Protein AF-A0A101XJD6-F1 (afdb_monomer_lite)

pLDDT: mean 85.32, std 12.68, range [30.41, 96.56]

Radius of gyration: 30.67 Å; chains: 1; bounding box: 64×49×96 Å

Structure (mmCIF, N/CA/C/O backbone):
data_AF-A0A101XJD6-F1
#
_entry.id   AF-A0A101XJD6-F1
#
loop_
_atom_site.group_PDB
_atom_site.id
_atom_site.type_symbol
_atom_site.label_atom_id
_atom_site.label_alt_id
_atom_site.label_comp_id
_atom_site.label_asym_id
_atom_site.label_entity_id
_atom_site.label_seq_id
_atom_site.pdbx_PDB_ins_code
_atom_site.Cartn_x
_atom_site.Cartn_y
_atom_site.Cartn_z
_atom_site.occupancy
_atom_site.B_iso_or_equiv
_atom_site.auth_seq_id
_atom_site.auth_comp_id
_atom_site.auth_asym_id
_atom_site.auth_atom_id
_atom_site.pdbx_PDB_model_num
ATOM 1 N N . MET A 1 1 ? 20.905 -2.707 -36.953 1.00 36.06 1 MET A N 1
ATOM 2 C CA . MET A 1 1 ? 20.211 -1.406 -36.887 1.00 36.06 1 MET A CA 1
ATOM 3 C C . MET A 1 1 ? 18.736 -1.736 -36.875 1.00 36.06 1 MET A C 1
ATOM 5 O O . MET A 1 1 ? 18.273 -2.298 -37.853 1.00 36.06 1 MET A O 1
ATOM 9 N N . THR A 1 2 ? 18.033 -1.554 -35.763 1.00 43.34 2 THR A N 1
ATOM 10 C CA . THR A 1 2 ? 16.577 -1.749 -35.737 1.00 43.34 2 THR A CA 1
ATOM 11 C C . THR A 1 2 ? 15.976 -0.508 -36.386 1.00 43.34 2 THR A C 1
ATOM 13 O O . THR A 1 2 ? 16.029 0.569 -35.799 1.00 43.34 2 THR A O 1
ATOM 16 N N . GLU A 1 3 ? 15.545 -0.619 -37.642 1.00 52.75 3 GLU A N 1
ATOM 17 C CA . GLU A 1 3 ? 14.960 0.502 -38.382 1.00 52.75 3 GLU A CA 1
ATOM 18 C C . GLU A 1 3 ? 13.676 0.958 -37.671 1.00 52.75 3 GLU A C 1
ATOM 20 O O . GLU A 1 3 ? 12.724 0.196 -37.531 1.00 52.75 3 GLU A O 1
ATOM 25 N N . LEU A 1 4 ? 13.700 2.183 -37.137 1.00 56.94 4 LEU A N 1
ATOM 26 C CA . LEU A 1 4 ? 12.679 2.738 -36.236 1.00 56.94 4 LEU A CA 1
ATOM 27 C C . LEU A 1 4 ? 11.412 3.209 -36.946 1.00 56.94 4 LEU A C 1
ATOM 29 O O . LEU A 1 4 ? 10.385 3.401 -36.300 1.00 56.94 4 LEU A O 1
ATOM 33 N N . THR A 1 5 ? 11.483 3.441 -38.252 1.00 58.50 5 THR A N 1
ATOM 34 C CA . THR A 1 5 ? 10.346 3.917 -39.031 1.00 58.50 5 THR A CA 1
ATOM 35 C C . THR A 1 5 ? 9.952 2.848 -40.039 1.00 58.50 5 THR A C 1
ATOM 37 O O . THR A 1 5 ? 10.798 2.426 -40.831 1.00 58.50 5 THR A O 1
ATOM 40 N N . PRO A 1 6 ? 8.686 2.388 -40.037 1.00 63.84 6 PRO A N 1
ATOM 41 C CA . PRO A 1 6 ? 8.188 1.601 -41.153 1.00 63.84 6 PRO A CA 1
ATOM 42 C C . PRO A 1 6 ? 8.432 2.390 -42.445 1.00 63.84 6 PRO A C 1
ATOM 44 O O . PRO A 1 6 ? 8.202 3.598 -42.505 1.00 63.84 6 PRO A O 1
ATOM 47 N N . LYS A 1 7 ? 8.967 1.732 -43.469 1.00 71.94 7 LYS A N 1
ATOM 48 C CA . LYS A 1 7 ? 9.203 2.362 -44.767 1.00 71.94 7 LYS A CA 1
ATOM 49 C C . LYS A 1 7 ? 8.007 2.090 -45.660 1.00 71.94 7 LYS A C 1
ATOM 51 O O . LYS A 1 7 ? 7.564 0.949 -45.779 1.00 71.94 7 LYS A O 1
ATOM 56 N N . ILE A 1 8 ? 7.486 3.133 -46.292 1.00 75.44 8 ILE A N 1
ATOM 57 C CA . ILE A 1 8 ? 6.493 2.977 -47.347 1.00 75.44 8 ILE A CA 1
ATOM 58 C C . ILE A 1 8 ? 7.264 2.809 -48.647 1.00 75.44 8 ILE A C 1
ATOM 60 O O . ILE A 1 8 ? 8.066 3.665 -49.023 1.00 75.44 8 ILE A O 1
ATOM 64 N N . LYS A 1 9 ? 7.015 1.698 -49.336 1.00 77.88 9 LYS A N 1
ATOM 65 C CA . LYS A 1 9 ? 7.527 1.483 -50.684 1.00 77.88 9 LYS A CA 1
ATOM 66 C C . LYS A 1 9 ? 6.556 2.105 -51.678 1.00 77.88 9 LYS A C 1
ATOM 68 O O . LYS A 1 9 ? 5.413 1.663 -51.787 1.00 77.88 9 LYS A O 1
ATOM 73 N N . ILE A 1 10 ? 7.000 3.125 -52.403 1.00 78.88 10 ILE A N 1
ATOM 74 C CA . ILE A 1 10 ? 6.195 3.732 -53.463 1.00 78.88 10 ILE A CA 1
ATOM 75 C C . ILE A 1 10 ? 6.180 2.769 -54.651 1.00 78.88 10 ILE A C 1
ATOM 77 O O . ILE A 1 10 ? 7.219 2.493 -55.248 1.00 78.88 10 ILE A O 1
ATOM 81 N N . SER A 1 11 ? 5.002 2.254 -55.004 1.00 76.12 11 SER A N 1
ATOM 82 C CA . SER A 1 11 ? 4.829 1.254 -56.069 1.00 76.12 11 SER A CA 1
ATOM 83 C C . SER A 1 11 ? 5.293 1.736 -57.449 1.00 76.12 11 SER A C 1
ATOM 85 O O . SER A 1 11 ? 5.782 0.931 -58.233 1.00 76.12 11 SER A O 1
ATOM 87 N N . LEU A 1 12 ? 5.182 3.039 -57.731 1.00 74.50 12 LEU A N 1
ATOM 88 C CA . LEU A 1 12 ? 5.526 3.649 -59.023 1.00 74.50 12 LEU A CA 1
ATOM 89 C C . LEU A 1 12 ? 7.027 3.912 -59.220 1.00 74.50 12 LEU A C 1
ATOM 91 O O . LEU A 1 12 ? 7.509 3.842 -60.344 1.00 74.50 12 LEU A O 1
ATOM 95 N N . THR A 1 13 ? 7.767 4.225 -58.154 1.00 77.88 13 THR A N 1
ATOM 96 C CA . THR A 1 13 ? 9.196 4.595 -58.232 1.00 77.88 13 THR A CA 1
ATOM 97 C C . THR A 1 13 ? 10.120 3.562 -57.591 1.00 77.88 13 THR A C 1
ATOM 99 O O . THR A 1 13 ? 11.336 3.673 -57.703 1.00 77.88 13 THR A O 1
ATOM 102 N N . GLY A 1 14 ? 9.567 2.573 -56.879 1.00 78.38 14 GLY A N 1
ATOM 103 C CA . GLY A 1 14 ? 10.327 1.596 -56.096 1.00 78.38 14 GLY A CA 1
ATOM 104 C C . GLY A 1 14 ? 11.063 2.194 -54.892 1.00 78.38 14 GLY A C 1
ATOM 105 O O . GLY A 1 14 ? 11.727 1.455 -54.168 1.00 78.38 14 GLY A O 1
ATOM 106 N N . GLN A 1 15 ? 10.943 3.506 -54.672 1.00 79.44 15 GLN A N 1
ATOM 107 C CA . GLN A 1 15 ? 11.652 4.238 -53.635 1.00 79.44 15 GLN A CA 1
ATOM 108 C C . GLN A 1 15 ? 11.023 3.968 -52.266 1.00 79.44 15 GLN A C 1
ATOM 110 O O . GLN A 1 15 ? 9.800 4.014 -52.103 1.00 79.44 15 GLN A O 1
ATOM 115 N N . GLU A 1 16 ? 11.870 3.691 -51.278 1.00 76.94 16 GLU A N 1
ATOM 116 C CA . GLU A 1 16 ? 11.464 3.545 -49.884 1.00 76.94 16 GLU A CA 1
ATOM 117 C C . GLU A 1 16 ? 11.581 4.893 -49.175 1.00 76.94 16 GLU A C 1
ATOM 119 O O . GLU A 1 16 ? 12.673 5.453 -49.068 1.00 76.94 16 GLU A O 1
ATOM 124 N N . ILE A 1 17 ? 10.456 5.417 -48.691 1.00 74.44 17 ILE A N 1
ATOM 125 C CA . ILE A 1 17 ? 10.421 6.650 -47.900 1.00 74.44 17 ILE A CA 1
ATOM 126 C C . ILE A 1 17 ? 10.030 6.285 -46.460 1.00 74.44 17 ILE A C 1
ATOM 128 O O . ILE A 1 17 ? 9.055 5.551 -46.266 1.00 74.44 17 ILE A O 1
ATOM 132 N N . PRO A 1 18 ? 10.767 6.752 -45.435 1.00 70.25 18 PRO A N 1
ATOM 133 C CA . PRO A 1 18 ? 10.378 6.535 -44.044 1.00 70.25 18 PRO A CA 1
ATOM 134 C C . PRO A 1 18 ? 9.039 7.224 -43.750 1.00 70.25 18 PRO A C 1
ATOM 136 O O . PRO A 1 18 ? 8.826 8.363 -44.164 1.00 70.25 18 PRO A O 1
ATOM 139 N N . LEU A 1 19 ? 8.147 6.550 -43.011 1.00 68.56 19 LEU A N 1
ATOM 140 C CA . LEU A 1 19 ? 6.796 7.056 -42.704 1.00 68.56 19 LEU A CA 1
ATOM 141 C C . LEU A 1 19 ? 6.807 8.420 -41.995 1.00 68.56 19 LEU A C 1
ATOM 143 O O . LEU A 1 19 ? 5.885 9.214 -42.151 1.00 68.56 19 LEU A O 1
ATOM 147 N N . LEU A 1 20 ? 7.853 8.679 -41.206 1.00 71.44 20 LEU A N 1
ATOM 148 C CA . LEU A 1 20 ? 8.079 9.912 -40.461 1.00 71.44 20 LEU A CA 1
ATOM 149 C C . LEU A 1 20 ? 9.540 10.351 -40.627 1.00 71.44 20 LEU A C 1
ATOM 151 O O . LEU A 1 20 ? 10.433 9.499 -40.591 1.00 71.44 20 LEU A O 1
ATOM 155 N N . PRO A 1 21 ? 9.818 11.664 -40.743 1.00 82.06 21 PRO A N 1
ATOM 156 C CA . PRO A 1 21 ? 11.179 12.172 -40.661 1.00 82.06 21 PRO A CA 1
ATOM 157 C C . PRO A 1 21 ? 11.825 11.734 -39.346 1.00 82.06 21 PRO A C 1
ATOM 159 O O . PRO A 1 21 ? 11.252 11.918 -38.273 1.00 82.06 21 PRO A O 1
ATOM 162 N N . GLU A 1 22 ? 13.044 11.207 -39.412 1.00 79.81 22 GLU A N 1
ATOM 163 C CA . GLU A 1 22 ? 13.723 10.633 -38.245 1.00 79.81 22 GLU A CA 1
ATOM 164 C C . GLU A 1 22 ? 13.885 11.640 -37.090 1.00 79.81 22 GLU A C 1
ATOM 166 O O . GLU A 1 22 ? 13.764 11.300 -35.913 1.00 79.81 22 GLU A O 1
ATOM 171 N N . LYS A 1 23 ? 14.098 12.918 -37.421 1.00 84.25 23 LYS A N 1
ATOM 172 C CA . LYS A 1 23 ? 14.144 14.002 -36.432 1.00 84.25 23 LYS A CA 1
ATOM 173 C C . LYS A 1 23 ? 12.827 14.142 -35.665 1.00 84.25 23 LYS A C 1
ATOM 175 O O . LYS A 1 23 ? 12.856 14.344 -34.456 1.00 84.25 23 LYS A O 1
ATOM 180 N N . LEU A 1 24 ? 11.691 14.004 -36.351 1.00 86.25 24 LEU A N 1
ATOM 181 C CA . LEU A 1 24 ? 10.369 14.110 -35.738 1.00 86.25 24 LEU A CA 1
ATOM 182 C C . LEU A 1 24 ? 10.061 12.887 -34.867 1.00 86.25 24 LEU A C 1
ATOM 184 O O . LEU A 1 24 ? 9.565 13.048 -33.756 1.00 86.25 24 LEU A O 1
ATOM 188 N N . SER A 1 25 ? 10.421 11.676 -35.311 1.00 83.88 25 SER A N 1
ATOM 189 C CA . SER A 1 25 ? 10.253 10.471 -34.488 1.00 83.88 25 SER A CA 1
ATOM 190 C C . SER A 1 25 ? 11.112 10.520 -33.223 1.00 83.88 25 SER A C 1
ATOM 192 O O . SER A 1 25 ? 10.625 10.208 -32.140 1.00 83.88 25 SER A O 1
ATOM 194 N N . ARG A 1 26 ? 12.372 10.967 -33.332 1.00 88.25 26 ARG A N 1
ATOM 195 C CA . ARG A 1 26 ? 13.266 11.146 -32.175 1.00 88.25 26 ARG A CA 1
ATOM 196 C C . ARG A 1 26 ? 12.739 12.203 -31.210 1.00 88.25 26 ARG A C 1
ATOM 198 O O . ARG A 1 26 ? 12.767 11.981 -30.005 1.00 88.25 26 ARG A O 1
ATOM 205 N N . TRP A 1 27 ? 12.238 13.322 -31.733 1.00 89.69 27 TRP A N 1
ATOM 206 C CA . TRP A 1 27 ? 11.608 14.364 -30.923 1.00 89.69 27 TRP A CA 1
ATOM 207 C C . TRP A 1 27 ? 10.394 13.823 -30.158 1.00 89.69 27 TRP A C 1
ATOM 209 O O . TRP A 1 27 ? 10.306 14.037 -28.953 1.00 89.69 27 TRP A O 1
ATOM 219 N N . GLY A 1 28 ? 9.526 13.049 -30.821 1.00 89.69 28 GLY A N 1
ATOM 220 C CA . GLY A 1 28 ? 8.390 12.392 -30.172 1.00 89.69 28 GLY A CA 1
ATOM 221 C C . GLY A 1 28 ? 8.834 11.486 -29.024 1.00 89.69 28 GLY A C 1
ATOM 222 O O . GLY A 1 28 ? 8.425 11.700 -27.891 1.00 89.69 28 GLY A O 1
ATOM 223 N N . ILE A 1 29 ? 9.759 10.554 -29.291 1.00 89.31 29 ILE A N 1
ATOM 224 C CA . ILE A 1 29 ? 10.269 9.607 -28.282 1.00 89.31 29 ILE A CA 1
ATOM 225 C C . ILE A 1 29 ? 10.926 10.340 -27.100 1.00 89.31 29 ILE A C 1
ATOM 227 O O . ILE A 1 29 ? 10.725 9.953 -25.952 1.00 89.31 29 ILE A O 1
ATOM 231 N N . LYS A 1 30 ? 11.688 11.411 -27.363 1.00 91.69 30 LYS A N 1
ATOM 232 C CA . LYS A 1 30 ? 12.384 12.213 -26.342 1.00 91.69 30 LYS A CA 1
ATOM 233 C C . LYS A 1 30 ? 11.427 12.810 -25.304 1.00 91.69 30 LYS A C 1
ATOM 235 O O . LYS A 1 30 ? 11.775 12.849 -24.126 1.00 91.69 30 LYS A O 1
ATOM 240 N N . TYR A 1 31 ? 10.256 13.276 -25.734 1.00 92.50 31 TYR A N 1
ATOM 241 C CA . TYR A 1 31 ? 9.251 13.912 -24.871 1.00 92.50 31 TYR A CA 1
ATOM 242 C C . TYR A 1 31 ? 8.108 12.969 -24.462 1.00 92.50 31 TYR A C 1
ATOM 244 O O . TYR A 1 31 ? 7.141 13.409 -23.848 1.00 92.50 31 TYR A O 1
ATOM 252 N N . SER A 1 32 ? 8.208 11.678 -24.781 1.00 91.75 32 SER A N 1
ATOM 253 C CA . SER A 1 32 ? 7.224 10.662 -24.403 1.00 91.75 32 SER A CA 1
ATOM 254 C C . SER A 1 32 ? 7.921 9.437 -23.806 1.00 91.75 32 SER A C 1
ATOM 256 O O . SER A 1 32 ? 7.799 8.323 -24.322 1.00 91.75 32 SER A O 1
ATOM 258 N N . ILE A 1 33 ? 8.713 9.644 -22.754 1.00 92.31 33 ILE A N 1
ATOM 259 C CA . ILE A 1 33 ? 9.399 8.565 -22.038 1.00 92.31 33 ILE A CA 1
ATOM 260 C C . ILE A 1 33 ? 8.503 8.132 -20.882 1.00 92.31 33 ILE A C 1
ATOM 262 O O . ILE A 1 33 ? 8.390 8.812 -19.871 1.00 92.31 33 ILE A O 1
ATOM 266 N N . TRP A 1 34 ? 7.844 6.995 -21.015 1.00 93.50 34 TRP A N 1
ATOM 267 C CA . TRP A 1 34 ? 6.928 6.473 -20.011 1.00 93.50 34 TRP A CA 1
ATOM 268 C C . TRP A 1 34 ? 7.594 5.294 -19.313 1.00 93.50 34 TRP A C 1
ATOM 270 O O . TRP A 1 34 ? 7.696 4.219 -19.913 1.00 93.50 34 TRP A O 1
ATOM 280 N N . PRO A 1 35 ? 8.127 5.486 -18.097 1.00 92.56 35 PRO A N 1
ATOM 281 C CA . PRO A 1 35 ? 8.729 4.414 -17.323 1.00 92.56 35 PRO A CA 1
ATOM 282 C C . PRO A 1 35 ? 7.694 3.454 -16.725 1.00 92.56 35 PRO A C 1
ATOM 284 O O . PRO A 1 35 ? 6.644 3.864 -16.238 1.00 92.56 35 PRO A O 1
ATOM 287 N N . THR A 1 36 ? 8.041 2.168 -16.692 1.00 92.19 36 THR A N 1
ATOM 288 C CA . THR A 1 36 ? 7.512 1.198 -15.730 1.00 92.19 36 THR A CA 1
ATOM 289 C C . THR A 1 36 ? 8.419 1.155 -14.509 1.00 92.19 36 THR A C 1
ATOM 291 O O . THR A 1 36 ? 9.631 0.958 -14.625 1.00 92.19 36 THR A O 1
ATOM 294 N N . HIS A 1 37 ? 7.809 1.291 -13.338 1.00 90.31 37 HIS A N 1
ATOM 295 C CA . HIS A 1 37 ? 8.496 1.326 -12.050 1.00 90.31 37 HIS A CA 1
ATOM 296 C C . HIS A 1 37 ? 8.6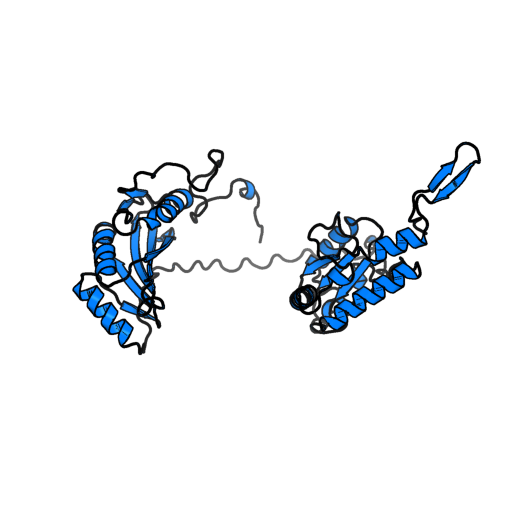89 -0.079 -11.501 1.00 90.31 37 HIS A C 1
ATOM 298 O O . HIS A 1 37 ? 7.719 -0.789 -11.229 1.00 90.31 37 HIS A O 1
ATOM 304 N N . LEU A 1 38 ? 9.942 -0.481 -11.303 1.00 92.00 38 LEU A N 1
ATOM 305 C CA . LEU A 1 38 ? 10.284 -1.648 -10.498 1.00 92.00 38 LEU A CA 1
ATOM 306 C C . LEU A 1 38 ? 10.738 -1.176 -9.119 1.00 92.00 38 LEU A C 1
ATOM 308 O O . LEU A 1 38 ? 11.935 -1.098 -8.837 1.00 92.00 38 LEU A O 1
ATOM 312 N N . VAL A 1 39 ? 9.752 -0.878 -8.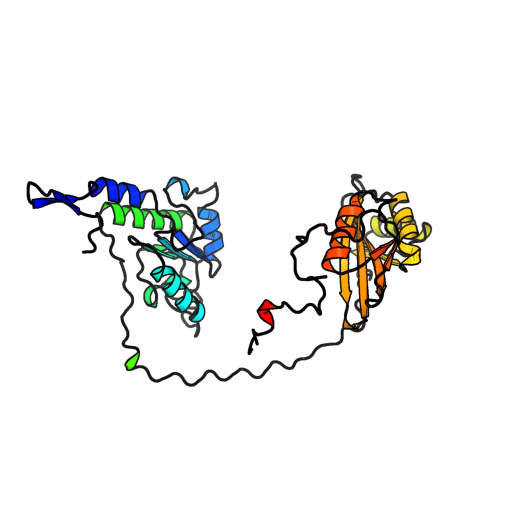270 1.00 92.94 39 VAL A N 1
ATOM 313 C CA . VAL A 1 39 ? 9.951 -0.458 -6.879 1.00 92.94 39 VAL A CA 1
ATOM 314 C C . VAL A 1 39 ? 10.416 -1.648 -6.045 1.00 92.94 39 VAL A C 1
ATOM 316 O O . VAL A 1 39 ? 9.614 -2.510 -5.682 1.00 92.94 39 VAL A O 1
ATOM 319 N N . THR A 1 40 ? 11.712 -1.725 -5.746 1.00 91.31 40 THR A N 1
ATOM 320 C CA . THR A 1 40 ? 12.270 -2.844 -4.970 1.00 91.31 40 THR A CA 1
ATOM 321 C C . THR A 1 40 ? 12.830 -2.440 -3.611 1.00 91.31 40 THR A C 1
ATOM 323 O O . THR A 1 40 ? 12.908 -3.289 -2.723 1.00 91.31 40 THR A O 1
ATOM 326 N N . ALA A 1 41 ? 13.209 -1.173 -3.419 1.00 92.81 41 ALA A N 1
ATOM 327 C CA . ALA A 1 41 ? 13.711 -0.662 -2.142 1.00 92.81 41 ALA A CA 1
ATOM 328 C C . ALA A 1 41 ? 13.412 0.844 -1.953 1.00 92.81 41 ALA A C 1
ATOM 330 O O . ALA A 1 41 ? 12.481 1.392 -2.538 1.00 92.81 41 ALA A O 1
ATOM 331 N N . CYS A 1 42 ? 14.213 1.525 -1.124 1.00 93.75 42 CYS A N 1
ATOM 332 C CA . CYS A 1 42 ? 14.032 2.930 -0.738 1.00 93.75 42 CYS A CA 1
ATOM 333 C C . CYS A 1 42 ? 14.079 3.935 -1.900 1.00 93.75 42 CYS A C 1
ATOM 335 O O . CYS A 1 42 ? 13.496 5.009 -1.787 1.00 93.75 42 CYS A O 1
ATOM 337 N N . CYS A 1 43 ? 14.731 3.598 -3.018 1.00 95.25 43 CYS A N 1
ATOM 338 C CA . CYS A 1 43 ? 14.831 4.494 -4.173 1.00 95.25 43 CYS A CA 1
ATOM 339 C C . CYS A 1 43 ? 13.461 4.836 -4.775 1.00 95.25 43 CYS A C 1
ATOM 341 O O . CYS A 1 43 ? 13.324 5.912 -5.345 1.00 95.25 43 CYS A O 1
ATOM 343 N N . GLY A 1 44 ? 12.440 3.989 -4.600 1.00 93.25 44 GLY A N 1
ATOM 344 C CA . GLY A 1 44 ? 11.107 4.300 -5.117 1.00 93.25 44 GLY A CA 1
ATOM 345 C C . GLY A 1 44 ? 10.404 5.451 -4.403 1.00 93.25 44 GLY A C 1
ATOM 346 O O . GLY A 1 44 ? 9.588 6.139 -5.008 1.00 93.25 44 GLY A O 1
ATOM 347 N N . VAL A 1 45 ? 10.761 5.732 -3.145 1.00 93.62 45 VAL A N 1
ATOM 348 C CA . VAL A 1 45 ? 10.248 6.920 -2.441 1.00 93.62 45 VAL A CA 1
ATOM 349 C C . VAL A 1 45 ? 10.809 8.185 -3.082 1.00 93.62 45 VAL A C 1
ATOM 351 O O . VAL A 1 45 ? 10.067 9.128 -3.346 1.00 93.62 45 VAL A O 1
ATOM 354 N N . GLU A 1 46 ? 12.098 8.182 -3.420 1.00 94.06 46 GLU A N 1
ATOM 355 C CA . GLU A 1 46 ? 12.704 9.321 -4.105 1.00 94.06 46 GLU A CA 1
ATOM 356 C C . GLU A 1 46 ? 12.178 9.486 -5.534 1.00 94.06 46 GLU A C 1
ATOM 358 O O . GLU A 1 46 ? 11.987 10.596 -6.038 1.00 94.06 46 GLU A O 1
ATOM 363 N N . PHE A 1 47 ? 11.915 8.366 -6.201 1.00 93.44 47 PHE A N 1
ATOM 364 C CA . PHE A 1 47 ? 11.291 8.377 -7.511 1.00 93.44 47 PHE A CA 1
ATOM 365 C C . PHE A 1 47 ? 9.889 9.013 -7.447 1.00 93.44 47 PHE A C 1
ATOM 367 O O . PHE A 1 47 ? 9.545 9.868 -8.270 1.00 93.44 47 PHE A O 1
ATOM 374 N N . ALA A 1 48 ? 9.103 8.677 -6.418 1.00 92.44 48 ALA A N 1
ATOM 375 C CA . ALA A 1 48 ? 7.818 9.318 -6.158 1.00 92.44 48 ALA A CA 1
ATOM 376 C C . ALA A 1 48 ? 7.978 10.824 -5.890 1.00 92.44 48 ALA A C 1
ATOM 378 O O . ALA A 1 48 ? 7.222 11.622 -6.441 1.00 92.44 48 ALA A O 1
ATOM 379 N N . GLN A 1 49 ? 8.999 11.235 -5.131 1.00 93.38 49 GLN A N 1
ATOM 380 C CA . GLN A 1 49 ? 9.308 12.651 -4.906 1.00 93.38 49 GLN A CA 1
ATOM 381 C C . GLN A 1 49 ? 9.728 13.382 -6.191 1.00 93.38 49 GLN A C 1
ATOM 383 O O . GLN A 1 49 ? 9.359 14.537 -6.387 1.00 93.38 49 GLN A O 1
ATOM 388 N N . THR A 1 50 ? 10.424 12.705 -7.105 1.00 92.38 50 THR A N 1
ATOM 389 C CA . THR A 1 50 ? 10.772 13.241 -8.433 1.00 92.38 50 THR A CA 1
ATOM 390 C C . THR A 1 50 ? 9.526 13.506 -9.282 1.00 92.38 50 THR A C 1
ATOM 392 O O . THR A 1 50 ? 9.480 14.470 -10.044 1.00 92.38 50 THR A O 1
ATOM 395 N N . SER A 1 51 ? 8.495 12.677 -9.117 1.00 90.31 51 SER A N 1
ATOM 396 C CA . SER A 1 51 ? 7.193 12.843 -9.777 1.00 90.31 51 SER A CA 1
ATOM 397 C C . SER A 1 51 ? 6.262 13.809 -9.032 1.00 90.31 51 SER A C 1
ATOM 399 O O . SER A 1 51 ? 5.213 14.177 -9.551 1.00 90.31 51 SER A O 1
ATOM 401 N N . ALA A 1 52 ? 6.618 14.224 -7.814 1.00 92.19 52 ALA A N 1
ATOM 402 C CA . ALA A 1 52 ? 5.814 15.137 -7.017 1.00 92.19 52 ALA A CA 1
ATOM 403 C C . ALA A 1 52 ? 5.909 16.586 -7.545 1.00 92.19 52 ALA A C 1
ATOM 405 O O . ALA A 1 52 ? 6.881 16.938 -8.224 1.00 92.19 52 ALA A O 1
ATOM 406 N N . PRO A 1 53 ? 4.960 17.471 -7.173 1.00 91.44 53 PRO A N 1
ATOM 407 C CA . PRO A 1 53 ? 4.875 18.836 -7.708 1.00 91.44 53 PRO A CA 1
ATOM 408 C C . PRO A 1 53 ? 6.123 19.708 -7.511 1.00 91.44 53 PRO A C 1
ATOM 410 O O . PRO A 1 53 ? 6.306 20.681 -8.233 1.00 91.44 53 PRO A O 1
ATOM 413 N N . GLY A 1 54 ? 6.982 19.389 -6.536 1.00 91.94 54 GLY A N 1
ATOM 414 C CA . GLY A 1 54 ? 8.218 20.143 -6.301 1.00 91.94 54 GLY A CA 1
ATOM 415 C C . GLY A 1 54 ? 9.241 20.014 -7.436 1.00 91.94 54 GLY A C 1
ATOM 416 O O . GLY A 1 54 ? 9.973 20.963 -7.709 1.00 91.94 54 GLY A O 1
ATOM 417 N N . TYR A 1 55 ? 9.275 18.861 -8.108 1.00 92.00 55 TYR A N 1
ATOM 418 C CA . TYR A 1 55 ? 10.256 18.538 -9.148 1.00 92.00 55 TYR A CA 1
ATOM 419 C C . TYR A 1 55 ? 9.621 18.387 -10.530 1.00 92.00 55 TYR A C 1
ATOM 421 O O . TYR A 1 55 ? 10.223 18.825 -11.519 1.00 92.00 55 TYR A O 1
ATOM 429 N N . ASP A 1 56 ? 8.401 17.843 -10.568 1.00 92.00 56 ASP A N 1
ATOM 430 C CA . ASP A 1 56 ? 7.565 17.683 -11.756 1.00 92.00 56 ASP A CA 1
ATOM 431 C C . ASP A 1 56 ? 8.336 17.053 -12.930 1.00 92.00 56 ASP A C 1
ATOM 433 O O . ASP A 1 56 ? 8.797 17.720 -13.867 1.00 92.00 56 ASP A O 1
ATOM 437 N N . ALA A 1 57 ? 8.519 15.733 -12.849 1.00 90.62 57 ALA A N 1
ATOM 438 C CA . ALA A 1 57 ? 9.119 14.947 -13.923 1.00 90.62 57 ALA A CA 1
ATOM 439 C C . ALA A 1 57 ? 8.262 14.932 -15.203 1.00 90.62 57 ALA A C 1
ATOM 441 O O . ALA A 1 57 ? 8.811 14.821 -16.304 1.00 90.62 57 ALA A O 1
ATOM 442 N N . GLU A 1 58 ? 6.943 15.103 -15.081 1.00 91.50 58 GLU A N 1
ATOM 443 C CA . GLU A 1 58 ? 6.010 15.094 -16.209 1.00 91.50 58 GLU A CA 1
ATOM 444 C C . GLU A 1 58 ? 6.287 16.250 -17.175 1.00 91.50 58 GLU A C 1
ATOM 446 O O . GLU A 1 58 ? 6.248 16.057 -18.391 1.00 91.50 58 GLU A O 1
ATOM 451 N N . ARG A 1 59 ? 6.717 17.412 -16.663 1.00 90.94 59 ARG A N 1
ATOM 452 C CA . ARG A 1 59 ? 7.194 18.544 -17.480 1.00 90.94 59 ARG A CA 1
ATOM 453 C C . ARG A 1 59 ? 8.288 18.166 -18.482 1.00 90.94 59 ARG A C 1
ATOM 455 O O . ARG A 1 59 ? 8.422 18.803 -19.526 1.00 90.94 59 ARG A O 1
ATOM 462 N N . TRP A 1 60 ? 9.086 17.143 -18.182 1.00 88.69 60 TRP A N 1
ATOM 463 C CA . TRP A 1 60 ? 10.136 16.650 -19.073 1.00 88.69 60 TRP A CA 1
ATOM 464 C C . TRP A 1 60 ? 9.643 15.570 -20.040 1.00 88.69 60 TRP A C 1
ATOM 466 O O . TRP A 1 60 ? 10.453 15.012 -20.772 1.00 88.69 60 TRP A O 1
ATOM 476 N N . GLY A 1 61 ? 8.343 15.276 -20.084 1.00 89.19 61 GLY A N 1
ATOM 477 C CA . GLY A 1 61 ? 7.791 14.181 -20.878 1.00 89.19 61 GLY A CA 1
ATOM 478 C C . GLY A 1 61 ? 8.031 12.809 -20.251 1.00 89.19 61 GLY A C 1
ATOM 479 O O . GLY A 1 61 ? 8.046 11.806 -20.967 1.00 89.19 61 GLY A O 1
ATOM 480 N N . PHE A 1 62 ? 8.272 12.775 -18.934 1.00 91.50 62 PHE A N 1
ATOM 481 C CA . PHE A 1 62 ? 8.547 11.563 -18.176 1.00 91.50 62 PHE A CA 1
ATOM 482 C C . PHE A 1 62 ? 7.378 11.221 -17.250 1.00 91.50 62 PHE A C 1
ATOM 484 O O . PHE A 1 62 ? 7.254 11.780 -16.163 1.00 91.50 62 PHE A O 1
ATOM 491 N N . LEU A 1 63 ? 6.501 10.325 -17.710 1.00 89.06 63 LEU A N 1
ATOM 492 C CA . LEU A 1 63 ? 5.199 10.070 -17.086 1.00 89.06 63 LEU A CA 1
ATOM 493 C C . LEU A 1 63 ? 5.130 8.645 -16.511 1.00 89.06 63 LEU A C 1
ATOM 495 O O . LEU A 1 63 ? 5.148 7.688 -17.293 1.00 89.06 63 LEU A O 1
ATOM 499 N N . PRO A 1 64 ? 5.053 8.477 -15.178 1.00 79.44 64 PRO A N 1
ATOM 500 C CA . PRO A 1 64 ? 5.017 7.159 -14.555 1.00 79.44 64 PRO A CA 1
ATOM 501 C C . PRO A 1 64 ? 3.752 6.373 -14.920 1.00 79.44 64 PRO A C 1
ATOM 503 O O . PRO A 1 64 ? 2.643 6.758 -14.554 1.00 79.44 64 PRO A O 1
ATOM 506 N N . PHE A 1 65 ? 3.914 5.241 -15.615 1.00 78.81 65 PHE A N 1
ATOM 507 C CA . PHE A 1 65 ? 2.815 4.361 -16.031 1.00 78.81 65 PHE A CA 1
ATOM 508 C C . PHE A 1 65 ? 2.975 2.949 -15.456 1.00 78.81 65 PHE A C 1
ATOM 510 O O . PHE A 1 65 ? 4.067 2.388 -15.368 1.00 78.81 65 PHE A O 1
ATOM 517 N N . LEU A 1 66 ? 1.851 2.325 -15.097 1.00 71.44 66 LEU A N 1
ATOM 518 C CA . LEU A 1 66 ? 1.842 1.015 -14.432 1.00 71.44 66 LEU A CA 1
ATOM 519 C C . LEU A 1 66 ? 1.940 -0.180 -15.405 1.00 71.44 66 LEU A C 1
ATOM 521 O O . LEU A 1 66 ? 2.260 -1.289 -14.983 1.00 71.44 66 LEU A O 1
ATOM 525 N N . GLY A 1 67 ? 1.663 0.010 -16.700 1.00 83.69 67 GLY A N 1
ATOM 526 C CA . GLY A 1 67 ? 1.549 -1.080 -17.677 1.00 83.69 67 GLY A CA 1
ATOM 527 C C . GLY A 1 67 ? 2.803 -1.282 -18.541 1.00 83.69 67 GLY A C 1
ATOM 528 O O . GLY A 1 67 ? 3.057 -0.437 -19.395 1.00 83.69 67 GLY A O 1
ATOM 529 N N . PRO A 1 68 ? 3.523 -2.423 -18.461 1.00 86.88 68 PRO A N 1
ATOM 530 C CA . PRO A 1 68 ? 4.763 -2.635 -19.221 1.00 86.88 68 PRO A CA 1
ATOM 531 C C . PRO A 1 68 ? 4.574 -2.690 -20.742 1.00 86.88 68 PRO A C 1
ATOM 533 O O . PRO A 1 68 ? 5.502 -2.469 -21.505 1.00 86.88 68 PRO A O 1
ATOM 536 N N . ARG A 1 69 ? 3.363 -2.982 -21.222 1.00 89.88 69 ARG A N 1
ATOM 537 C CA . ARG A 1 69 ? 3.079 -3.051 -22.667 1.00 89.88 69 ARG A CA 1
ATOM 538 C C . ARG A 1 69 ? 2.881 -1.678 -23.311 1.00 89.88 69 ARG A C 1
ATOM 540 O O . ARG A 1 69 ? 2.862 -1.585 -24.532 1.00 89.88 69 ARG A O 1
ATOM 547 N N . GLN A 1 70 ? 2.681 -0.643 -22.498 1.00 89.12 70 GLN A N 1
ATOM 548 C CA . GLN A 1 70 ? 2.408 0.727 -22.940 1.00 89.12 70 GLN A CA 1
ATOM 549 C C . GLN A 1 70 ? 3.585 1.665 -22.655 1.00 89.12 70 GLN A C 1
ATOM 551 O O . GLN A 1 70 ? 3.540 2.830 -23.028 1.00 89.12 70 GLN A O 1
ATOM 556 N N . THR A 1 71 ? 4.634 1.169 -22.005 1.00 92.19 71 THR A N 1
ATOM 557 C CA . THR A 1 71 ? 5.795 1.940 -21.570 1.00 92.19 71 THR A CA 1
ATOM 558 C C . THR A 1 71 ? 7.004 1.667 -22.449 1.00 92.19 71 THR A C 1
ATOM 560 O O . THR A 1 71 ? 7.154 0.604 -23.050 1.00 92.19 71 THR A O 1
ATOM 563 N N . ASN A 1 72 ? 7.892 2.649 -22.522 1.00 91.00 72 ASN A N 1
ATOM 564 C CA . ASN A 1 72 ? 9.130 2.590 -23.296 1.00 91.00 72 ASN A CA 1
ATOM 565 C C . ASN A 1 72 ? 10.367 2.878 -22.432 1.00 91.00 72 ASN A C 1
ATOM 567 O O . ASN A 1 72 ? 11.475 2.979 -22.949 1.00 91.00 72 ASN A O 1
ATOM 571 N N . ALA A 1 73 ? 10.218 2.974 -21.115 1.00 93.06 73 ALA A N 1
ATOM 572 C CA . ALA A 1 73 ? 11.335 2.956 -20.186 1.00 93.06 73 ALA A CA 1
ATOM 573 C C . ALA A 1 73 ? 11.044 2.015 -19.015 1.00 93.06 73 ALA A C 1
ATOM 575 O O . ALA A 1 73 ? 9.893 1.733 -18.699 1.00 93.06 73 ALA A O 1
ATOM 576 N N . ILE A 1 74 ? 12.084 1.500 -18.374 1.00 94.19 74 ILE A N 1
ATOM 577 C CA . ILE A 1 74 ? 11.978 0.750 -17.125 1.00 94.19 74 ILE A CA 1
ATOM 578 C C . ILE A 1 74 ? 12.984 1.318 -16.137 1.00 94.19 74 ILE A C 1
ATOM 580 O O . ILE A 1 74 ? 14.146 1.534 -16.485 1.00 94.19 74 ILE A O 1
ATOM 584 N N . VAL A 1 75 ? 12.530 1.583 -14.915 1.00 94.62 75 VAL A N 1
ATOM 585 C CA . VAL A 1 75 ? 13.370 2.125 -13.845 1.00 94.62 75 VAL A CA 1
ATOM 586 C C . VAL A 1 75 ? 13.490 1.069 -12.758 1.00 94.62 75 VAL A C 1
ATOM 588 O O . VAL A 1 75 ? 12.488 0.618 -12.206 1.00 94.62 75 VAL A O 1
ATOM 591 N N . ILE A 1 76 ? 14.719 0.637 -12.479 1.00 95.25 76 ILE A N 1
ATOM 592 C CA . ILE A 1 76 ? 15.020 -0.295 -11.389 1.00 95.25 76 ILE A CA 1
ATOM 593 C C . ILE A 1 76 ? 15.318 0.538 -10.153 1.00 95.25 76 ILE A C 1
ATOM 595 O O . ILE A 1 76 ? 16.381 1.151 -10.059 1.00 95.25 76 ILE A O 1
ATOM 599 N N . GLU A 1 77 ? 14.377 0.570 -9.219 1.00 95.19 77 GLU A N 1
ATOM 600 C CA . GLU A 1 77 ? 14.393 1.489 -8.086 1.00 95.19 77 GLU A CA 1
ATOM 601 C C . GLU A 1 77 ? 14.916 0.785 -6.831 1.00 95.19 77 GLU A C 1
ATOM 603 O O . GLU A 1 77 ? 14.181 0.475 -5.887 1.00 95.19 77 GLU A O 1
ATOM 608 N N . GLY A 1 78 ? 16.235 0.578 -6.814 1.00 94.69 78 GLY A N 1
ATOM 609 C CA . GLY A 1 78 ? 16.968 0.037 -5.675 1.00 94.69 78 GLY A CA 1
ATOM 610 C C . GLY A 1 78 ? 17.433 -1.407 -5.858 1.00 94.69 78 GLY A C 1
ATOM 611 O O . GLY A 1 78 ? 17.888 -1.812 -6.925 1.00 94.69 78 GLY A O 1
ATOM 612 N N . THR A 1 79 ? 17.415 -2.181 -4.772 1.00 94.50 79 THR A N 1
ATOM 613 C CA . THR A 1 79 ? 18.054 -3.503 -4.716 1.00 94.50 79 THR A CA 1
ATOM 614 C C . THR A 1 79 ? 17.315 -4.528 -5.565 1.00 94.50 79 THR A C 1
ATOM 616 O O . THR A 1 79 ? 16.128 -4.767 -5.358 1.00 94.50 79 THR A O 1
ATOM 619 N N . LEU A 1 80 ? 18.012 -5.199 -6.481 1.00 93.12 80 LEU A N 1
ATOM 620 C CA . LEU A 1 80 ? 17.434 -6.279 -7.275 1.00 93.12 80 LEU A CA 1
ATOM 621 C C . LEU A 1 80 ? 17.796 -7.636 -6.658 1.00 93.12 80 LEU A C 1
ATOM 623 O O . LEU A 1 80 ? 18.953 -8.043 -6.660 1.00 93.12 80 LEU A O 1
ATOM 627 N N . SER A 1 81 ? 16.812 -8.359 -6.120 1.00 93.50 81 SER A N 1
ATOM 628 C CA . SER A 1 81 ? 17.038 -9.731 -5.643 1.00 93.50 81 SER A CA 1
ATOM 629 C C . SER A 1 81 ? 17.091 -10.726 -6.806 1.00 93.50 81 SER A C 1
ATOM 631 O O . SER A 1 81 ? 16.472 -10.496 -7.844 1.00 93.50 81 SER A O 1
ATOM 633 N N . LEU A 1 82 ? 17.739 -11.884 -6.633 1.00 89.25 82 LEU A N 1
ATOM 634 C CA . LEU A 1 82 ? 17.760 -12.959 -7.644 1.00 89.25 82 LEU A CA 1
ATOM 635 C C . LEU A 1 82 ? 16.349 -13.404 -8.076 1.00 89.25 82 LEU A C 1
ATOM 637 O O . LEU A 1 82 ? 16.124 -13.744 -9.239 1.00 89.25 82 LEU A O 1
ATOM 641 N N . LYS A 1 83 ? 15.379 -13.387 -7.151 1.00 91.56 83 LYS A N 1
ATOM 642 C CA . LYS A 1 83 ? 13.972 -13.688 -7.455 1.00 91.56 83 LYS A CA 1
ATOM 643 C C . LYS A 1 83 ? 13.355 -12.594 -8.324 1.00 91.56 83 LYS A C 1
ATOM 645 O O . LYS A 1 83 ? 12.699 -12.902 -9.316 1.00 91.56 83 LYS A O 1
ATOM 650 N N . MET A 1 84 ? 13.597 -11.333 -7.971 1.00 93.31 84 MET A N 1
ATOM 651 C CA . MET A 1 84 ? 13.059 -10.190 -8.701 1.00 93.31 84 MET A CA 1
ATOM 652 C C . MET A 1 84 ? 13.737 -9.989 -10.061 1.00 93.31 84 MET A C 1
ATOM 654 O O . MET A 1 84 ? 13.076 -9.576 -11.004 1.00 93.31 84 MET A O 1
ATOM 658 N N . ALA A 1 85 ? 15.008 -10.369 -10.213 1.00 90.44 85 ALA A N 1
ATOM 659 C CA . ALA A 1 85 ? 15.742 -10.317 -11.477 1.00 90.44 85 ALA A CA 1
ATOM 660 C C . ALA A 1 85 ? 15.026 -11.073 -12.609 1.00 90.44 85 ALA A C 1
ATOM 662 O O . ALA A 1 85 ? 14.909 -10.567 -13.724 1.00 90.44 85 ALA A O 1
ATOM 663 N N . LYS A 1 86 ? 14.471 -12.258 -12.314 1.00 89.12 86 LYS A N 1
ATOM 664 C CA . LYS A 1 86 ? 13.674 -13.027 -13.285 1.00 89.12 86 LYS A CA 1
ATOM 665 C C . LYS A 1 86 ? 12.438 -12.252 -13.739 1.00 89.12 86 LYS A C 1
ATOM 667 O O . LYS A 1 86 ? 12.141 -12.213 -14.928 1.00 89.12 86 LYS A O 1
ATOM 672 N N . ILE A 1 87 ? 11.742 -11.614 -12.799 1.00 92.31 87 ILE A N 1
ATOM 673 C CA . ILE A 1 87 ? 10.548 -10.814 -13.087 1.00 92.31 87 ILE A CA 1
ATOM 674 C C . ILE A 1 87 ? 10.918 -9.559 -13.880 1.00 92.31 87 ILE A C 1
ATOM 676 O O . ILE A 1 87 ? 10.273 -9.273 -14.881 1.00 92.31 87 ILE A O 1
ATOM 680 N N . ALA A 1 88 ? 11.998 -8.869 -13.508 1.00 91.69 88 ALA A N 1
ATOM 681 C CA . ALA A 1 88 ? 12.495 -7.700 -14.228 1.00 91.69 88 ALA A CA 1
ATOM 682 C C . ALA A 1 88 ? 12.793 -8.017 -15.702 1.00 91.69 88 ALA A C 1
ATOM 684 O O . ALA A 1 88 ? 12.443 -7.236 -16.587 1.00 91.69 88 ALA A O 1
ATOM 685 N N . ARG A 1 89 ? 13.362 -9.200 -15.981 1.00 91.94 89 ARG A N 1
ATOM 686 C CA . ARG A 1 89 ? 13.582 -9.673 -17.352 1.00 91.94 89 ARG A CA 1
ATOM 687 C C . ARG A 1 89 ? 12.278 -9.893 -18.118 1.00 91.94 89 ARG A C 1
ATOM 689 O O . ARG A 1 89 ? 12.154 -9.410 -19.237 1.00 91.94 89 ARG A O 1
ATOM 696 N N . VAL A 1 90 ? 11.303 -10.568 -17.508 1.00 91.50 90 VAL A N 1
ATOM 697 C CA . VAL A 1 90 ? 9.981 -10.797 -18.121 1.00 91.50 90 VAL A CA 1
ATOM 698 C C . VAL A 1 90 ? 9.285 -9.475 -18.440 1.00 91.50 90 VAL A C 1
ATOM 700 O O . VAL A 1 90 ? 8.734 -9.324 -19.526 1.00 91.50 90 VAL A O 1
ATOM 703 N N . VAL A 1 91 ? 9.340 -8.510 -17.519 1.00 92.06 91 VAL A N 1
ATOM 704 C CA . VAL A 1 91 ? 8.772 -7.171 -17.715 1.00 92.06 91 VAL A CA 1
ATOM 705 C C . VAL A 1 91 ? 9.434 -6.482 -18.909 1.00 92.06 91 VAL A C 1
ATOM 707 O O . VAL A 1 91 ? 8.732 -6.041 -19.813 1.00 92.06 91 VAL A O 1
ATOM 710 N N . TYR A 1 92 ? 10.768 -6.469 -18.967 1.00 92.12 92 TYR A N 1
ATOM 711 C CA . TYR A 1 92 ? 11.515 -5.869 -20.077 1.00 92.12 92 TYR A CA 1
ATOM 712 C C . TYR A 1 92 ? 11.210 -6.513 -21.438 1.00 92.12 92 TYR A C 1
ATOM 714 O O . TYR A 1 92 ? 11.101 -5.820 -22.451 1.00 92.12 92 TYR A O 1
ATOM 722 N N . ASP A 1 93 ? 11.057 -7.838 -21.478 1.00 90.75 93 ASP A N 1
ATOM 723 C CA . ASP A 1 93 ? 10.757 -8.565 -22.714 1.00 90.75 93 ASP A CA 1
ATOM 724 C C . ASP A 1 93 ? 9.325 -8.302 -23.219 1.00 90.75 93 ASP A C 1
ATOM 726 O O . ASP A 1 93 ? 9.076 -8.378 -24.422 1.00 90.75 93 ASP A O 1
ATOM 730 N N . GLN A 1 94 ? 8.394 -7.935 -22.332 1.00 90.62 94 GLN A N 1
ATOM 731 C CA . GLN A 1 94 ? 7.019 -7.559 -22.689 1.00 90.62 94 GLN A CA 1
ATOM 732 C C . GLN A 1 94 ? 6.873 -6.110 -23.177 1.00 90.62 94 GLN A C 1
ATOM 734 O O . GLN A 1 94 ? 5.797 -5.742 -23.655 1.00 90.62 94 GLN A O 1
ATOM 739 N N . MET A 1 95 ? 7.923 -5.294 -23.063 1.00 91.19 95 MET A N 1
ATOM 740 C CA . MET A 1 95 ? 7.889 -3.885 -23.450 1.00 91.19 95 MET A CA 1
ATOM 741 C C . MET A 1 95 ? 8.122 -3.683 -24.959 1.00 91.19 95 MET A C 1
ATOM 743 O O . MET A 1 95 ? 9.024 -4.317 -25.536 1.00 91.19 95 MET A O 1
ATOM 747 N N . PRO A 1 96 ? 7.375 -2.760 -25.601 1.00 88.00 96 PRO A N 1
ATOM 748 C CA . PRO A 1 96 ? 7.572 -2.396 -27.001 1.00 88.00 96 PRO A CA 1
ATOM 749 C C . PRO A 1 96 ? 8.954 -1.774 -27.243 1.00 88.00 96 PRO A C 1
ATOM 751 O O . PRO A 1 96 ? 9.612 -1.277 -26.334 1.00 88.00 96 PRO A O 1
ATOM 754 N N . SER A 1 97 ? 9.412 -1.815 -28.492 1.00 83.69 97 SER A N 1
ATOM 755 C CA . SER A 1 97 ? 10.605 -1.081 -28.932 1.00 83.69 97 SER A CA 1
ATOM 756 C C . SER A 1 97 ? 10.185 0.251 -29.567 1.00 83.69 97 SER A C 1
ATOM 758 O O . SER A 1 97 ? 9.181 0.257 -30.281 1.00 83.69 97 SER A O 1
ATOM 760 N N . PRO A 1 98 ? 10.948 1.349 -29.401 1.00 87.81 98 PRO A N 1
ATOM 761 C CA . PRO A 1 98 ? 12.193 1.488 -28.629 1.00 87.81 98 PRO A CA 1
ATOM 762 C C . PRO A 1 98 ? 11.955 1.452 -27.111 1.00 87.81 98 PRO A C 1
ATOM 764 O O . PRO A 1 98 ? 10.934 1.950 -26.657 1.00 87.81 98 PRO A O 1
ATOM 767 N N . LYS A 1 99 ? 12.895 0.881 -26.341 1.00 89.81 99 LYS A N 1
ATOM 768 C CA . LYS A 1 99 ? 12.828 0.828 -24.871 1.00 89.81 99 LYS A CA 1
ATOM 769 C C . LYS A 1 99 ? 14.160 1.145 -24.200 1.00 89.81 99 LYS A C 1
ATOM 771 O O . LYS A 1 99 ? 15.198 0.747 -24.723 1.00 89.81 99 LYS A O 1
ATOM 776 N N . PHE A 1 100 ? 14.097 1.790 -23.036 1.00 92.56 100 PHE A N 1
ATOM 777 C CA . PHE A 1 100 ? 15.255 2.263 -22.272 1.00 92.56 100 PHE A CA 1
ATOM 778 C C . PHE A 1 100 ? 15.270 1.715 -20.840 1.00 92.56 100 PHE A C 1
ATOM 780 O O . PHE A 1 100 ? 14.214 1.515 -20.243 1.00 92.56 100 PHE A O 1
ATOM 787 N N . VAL A 1 101 ? 16.449 1.495 -20.261 1.00 94.56 101 VAL A N 1
ATOM 788 C CA . VAL A 1 101 ? 16.610 0.990 -18.887 1.00 94.56 101 VAL A CA 1
ATOM 789 C C . VAL A 1 101 ? 17.404 1.973 -18.036 1.00 94.56 101 VAL A C 1
ATOM 791 O O . VAL A 1 101 ? 18.557 2.287 -18.333 1.00 94.56 101 VAL A O 1
ATOM 794 N N . ILE A 1 102 ? 16.813 2.412 -16.930 1.00 94.81 102 ILE A N 1
ATOM 795 C CA . ILE A 1 102 ? 17.456 3.277 -15.942 1.00 94.81 102 ILE A CA 1
ATOM 796 C C . ILE A 1 102 ? 17.671 2.468 -14.662 1.00 94.81 102 ILE A C 1
ATOM 798 O O . ILE A 1 102 ? 16.718 1.971 -14.063 1.00 94.81 102 ILE A O 1
ATOM 802 N N . ALA A 1 103 ? 18.920 2.332 -14.228 1.00 95.12 103 ALA A N 1
ATOM 803 C CA . ALA A 1 103 ? 19.254 1.710 -12.950 1.00 95.12 103 ALA A CA 1
ATOM 804 C C . ALA A 1 103 ? 19.461 2.799 -11.893 1.00 95.12 103 ALA A C 1
ATOM 806 O O . ALA A 1 103 ? 20.386 3.609 -11.990 1.00 95.12 103 ALA A O 1
ATOM 807 N N . MET A 1 104 ? 18.577 2.829 -10.897 1.00 95.69 104 MET A N 1
ATOM 808 C CA . MET A 1 104 ? 18.528 3.875 -9.886 1.00 95.69 104 MET A CA 1
ATOM 809 C C . MET A 1 104 ? 19.040 3.368 -8.539 1.00 95.69 104 MET A C 1
ATOM 811 O O . MET A 1 104 ? 18.526 2.406 -7.965 1.00 95.69 104 MET A O 1
ATOM 815 N N . GLY A 1 105 ? 20.037 4.077 -8.016 1.00 95.25 105 GLY A N 1
ATOM 816 C CA . GLY A 1 105 ? 20.632 3.829 -6.715 1.00 95.25 105 GLY A CA 1
ATOM 817 C C . GLY A 1 105 ? 21.822 2.872 -6.752 1.00 95.25 105 GLY A C 1
ATOM 818 O O . GLY A 1 105 ? 21.956 2.014 -7.625 1.00 95.25 105 GLY A O 1
ATOM 819 N N . SER A 1 106 ? 22.680 2.988 -5.738 1.00 93.56 106 SER A N 1
ATOM 820 C CA . SER A 1 106 ? 23.904 2.190 -5.583 1.00 93.56 106 SER A CA 1
ATOM 821 C C . SER A 1 106 ? 23.634 0.683 -5.582 1.00 93.56 106 SER A C 1
ATOM 823 O O . SER A 1 106 ? 24.453 -0.095 -6.071 1.00 93.56 106 SER A O 1
ATOM 825 N N . CYS A 1 107 ? 22.466 0.277 -5.074 1.00 93.62 107 CYS A N 1
ATOM 826 C CA . CYS A 1 107 ? 22.050 -1.118 -5.003 1.00 93.62 107 CYS A CA 1
ATOM 827 C C . CYS A 1 107 ? 21.725 -1.724 -6.375 1.00 93.62 107 CYS A C 1
ATOM 829 O O . CYS A 1 107 ? 22.027 -2.894 -6.591 1.00 93.62 107 CYS A O 1
ATOM 831 N N . ALA A 1 108 ? 21.158 -0.949 -7.305 1.00 91.94 108 ALA A N 1
ATOM 832 C CA . ALA A 1 108 ? 20.880 -1.424 -8.661 1.00 91.94 108 ALA A CA 1
ATOM 833 C C . ALA A 1 108 ? 22.171 -1.594 -9.481 1.00 91.94 108 ALA A C 1
ATOM 835 O O . ALA A 1 108 ? 22.246 -2.469 -10.339 1.00 91.94 108 ALA A O 1
ATOM 836 N N . MET A 1 109 ? 23.188 -0.775 -9.203 1.00 88.06 109 MET A N 1
ATOM 837 C CA . MET A 1 109 ? 24.470 -0.780 -9.913 1.00 88.06 109 MET A CA 1
ATOM 838 C C . MET A 1 109 ? 25.354 -1.951 -9.484 1.00 88.06 109 MET A C 1
ATOM 840 O O . MET A 1 109 ? 25.426 -2.972 -10.161 1.00 88.06 109 MET A O 1
ATOM 844 N N . GLU A 1 110 ? 25.961 -1.824 -8.304 1.00 87.75 110 GLU A N 1
ATOM 845 C CA . GLU A 1 110 ? 27.002 -2.733 -7.819 1.00 87.75 110 GLU A CA 1
ATOM 846 C C . GLU A 1 110 ? 26.520 -3.581 -6.629 1.00 87.75 110 GLU A C 1
ATOM 848 O O . GLU A 1 110 ? 27.311 -4.246 -5.968 1.00 87.75 110 GLU A O 1
ATOM 853 N N . GLY A 1 111 ? 25.224 -3.524 -6.305 1.00 86.69 111 GLY A N 1
ATOM 854 C CA . GLY A 1 111 ? 24.648 -4.099 -5.084 1.00 86.69 111 GLY A CA 1
ATOM 855 C C . GLY A 1 111 ? 24.709 -3.167 -3.866 1.00 86.69 111 GLY A C 1
ATOM 856 O O . GLY A 1 111 ? 24.011 -3.404 -2.880 1.00 86.69 111 GLY A O 1
ATOM 857 N N . GLY A 1 112 ? 25.441 -2.050 -3.951 1.00 89.88 112 GLY A N 1
ATOM 858 C CA . GLY A 1 112 ? 25.447 -0.982 -2.948 1.00 89.88 112 GLY A CA 1
ATOM 859 C C . GLY A 1 112 ? 25.882 -1.481 -1.572 1.00 89.88 112 GLY A C 1
ATOM 860 O O . GLY A 1 112 ? 26.891 -2.168 -1.443 1.00 89.88 112 GLY A O 1
ATOM 861 N N . VAL A 1 113 ? 25.098 -1.181 -0.533 1.00 91.31 113 VAL A N 1
ATOM 862 C CA . VAL A 1 113 ? 25.349 -1.699 0.828 1.00 91.31 113 VAL A CA 1
ATOM 863 C C . VAL A 1 113 ? 25.273 -3.233 0.903 1.00 91.31 113 VAL A C 1
ATOM 865 O O . VAL A 1 113 ? 25.843 -3.844 1.802 1.00 91.31 113 VAL A O 1
ATOM 868 N N . PHE A 1 114 ? 24.619 -3.871 -0.071 1.00 91.19 114 PHE A N 1
ATOM 869 C CA . PHE A 1 114 ? 24.426 -5.315 -0.148 1.00 91.19 114 PHE A CA 1
ATOM 870 C C . PHE A 1 114 ? 25.326 -5.994 -1.193 1.00 91.19 114 PHE A C 1
ATOM 872 O O . PHE A 1 114 ? 25.026 -7.115 -1.601 1.00 91.19 114 PHE A O 1
ATOM 879 N N . TRP A 1 115 ? 26.416 -5.354 -1.635 1.00 87.88 115 TRP A N 1
ATOM 880 C CA . TRP A 1 115 ? 27.277 -5.865 -2.715 1.00 87.88 115 TRP A CA 1
ATOM 881 C C . TRP A 1 115 ? 27.816 -7.288 -2.473 1.00 87.88 115 TRP A C 1
ATOM 883 O O . TRP A 1 115 ? 27.978 -8.045 -3.425 1.00 87.88 115 TRP A O 1
ATOM 893 N N . ASN A 1 116 ? 28.046 -7.673 -1.211 1.00 88.62 116 ASN A N 1
ATOM 894 C CA . ASN A 1 116 ? 28.517 -9.010 -0.823 1.00 88.62 116 ASN A CA 1
ATOM 895 C C . ASN A 1 116 ? 27.387 -9.935 -0.323 1.00 88.62 116 ASN A C 1
ATOM 897 O O . ASN A 1 116 ? 27.621 -10.895 0.410 1.00 88.62 116 ASN A O 1
ATOM 901 N N . SER A 1 117 ? 26.131 -9.616 -0.636 1.00 86.06 117 SER A N 1
ATOM 902 C CA . SER A 1 117 ? 24.992 -10.423 -0.209 1.00 86.06 117 SER A CA 1
ATOM 903 C C . SER A 1 117 ? 24.685 -11.532 -1.213 1.00 86.06 117 SER A C 1
ATOM 905 O O . SER A 1 117 ? 24.605 -11.296 -2.415 1.00 86.06 117 SER A O 1
ATOM 907 N N . TYR A 1 118 ? 24.422 -12.742 -0.714 1.00 89.25 118 TYR A N 1
ATOM 908 C CA . TYR A 1 118 ? 24.196 -13.941 -1.533 1.00 89.25 118 TYR A CA 1
ATOM 909 C C . TYR A 1 118 ? 22.975 -13.867 -2.469 1.00 89.25 118 TYR A C 1
ATOM 911 O O . TYR A 1 118 ? 22.854 -14.677 -3.385 1.00 89.25 118 TYR A O 1
ATOM 919 N N . HIS A 1 119 ? 22.036 -12.950 -2.219 1.00 88.75 119 HIS A N 1
ATOM 920 C CA . HIS A 1 119 ? 20.749 -12.891 -2.917 1.00 88.75 119 HIS A CA 1
ATOM 921 C C . HIS A 1 119 ? 20.567 -11.653 -3.799 1.00 88.75 119 HIS A C 1
ATOM 923 O O . HIS A 1 119 ? 19.494 -11.503 -4.393 1.00 88.75 119 HIS A O 1
ATOM 929 N N . VAL A 1 120 ? 21.567 -10.773 -3.885 1.00 89.06 120 VAL A N 1
ATOM 930 C CA . VAL A 1 120 ? 21.498 -9.526 -4.658 1.00 89.06 120 VAL A CA 1
ATOM 931 C C . VAL A 1 120 ? 22.144 -9.721 -6.025 1.00 89.06 120 VAL A C 1
ATOM 933 O O . VAL A 1 120 ? 23.231 -10.277 -6.147 1.00 89.06 120 VAL A O 1
ATOM 936 N N . ALA A 1 121 ? 21.450 -9.275 -7.067 1.00 88.56 121 ALA A N 1
ATOM 937 C CA . ALA A 1 121 ? 21.912 -9.283 -8.443 1.00 88.56 121 ALA A CA 1
ATOM 938 C C . ALA A 1 121 ? 22.179 -7.850 -8.908 1.00 88.56 121 ALA A C 1
ATOM 940 O O . ALA A 1 121 ? 21.388 -6.948 -8.637 1.00 88.56 121 ALA A O 1
ATOM 941 N N . LYS A 1 122 ? 23.261 -7.650 -9.662 1.00 90.12 122 LYS A N 1
ATOM 942 C CA . LYS A 1 122 ? 23.503 -6.386 -10.365 1.00 90.12 122 LYS A CA 1
ATOM 943 C C . LYS A 1 122 ? 22.516 -6.234 -11.519 1.00 90.12 122 LYS A C 1
ATOM 945 O O . LYS A 1 122 ? 22.271 -7.204 -12.242 1.00 90.12 122 LYS A O 1
ATOM 950 N N . ALA A 1 123 ? 21.980 -5.034 -11.723 1.00 90.56 123 ALA A N 1
ATOM 951 C CA . ALA A 1 123 ? 21.016 -4.781 -12.791 1.00 90.56 123 ALA A CA 1
ATOM 952 C C . ALA A 1 123 ? 21.591 -5.064 -14.189 1.00 90.56 123 ALA A C 1
ATOM 954 O O . ALA A 1 123 ? 20.900 -5.652 -15.021 1.00 90.56 123 ALA A O 1
ATOM 955 N N . GLU A 1 124 ? 22.863 -4.722 -14.419 1.00 89.50 124 GLU A N 1
ATOM 956 C CA . GLU A 1 124 ? 23.573 -4.948 -15.690 1.00 89.50 124 GLU A CA 1
ATOM 957 C C . GLU A 1 124 ? 23.676 -6.421 -16.097 1.00 89.50 124 GLU A C 1
ATOM 959 O O . GLU A 1 124 ? 23.748 -6.734 -17.283 1.00 89.50 124 GLU A O 1
ATOM 964 N N . ASN A 1 125 ? 23.625 -7.342 -15.130 1.00 88.12 125 ASN A N 1
ATOM 965 C CA . ASN A 1 125 ? 23.648 -8.777 -15.408 1.00 88.12 125 ASN A CA 1
ATOM 966 C C . ASN A 1 125 ? 22.304 -9.282 -15.955 1.00 88.12 125 ASN A C 1
ATOM 968 O O . ASN A 1 125 ? 22.225 -10.399 -16.461 1.00 88.12 125 ASN A O 1
ATOM 972 N N . VAL A 1 126 ? 21.239 -8.488 -15.829 1.00 89.69 126 VAL A N 1
ATOM 973 C CA . VAL A 1 126 ? 19.860 -8.896 -16.126 1.00 89.69 126 VAL A CA 1
ATOM 974 C C . VAL A 1 126 ? 19.306 -8.116 -17.314 1.00 89.69 126 VAL A C 1
ATOM 976 O O . VAL A 1 126 ? 18.744 -8.704 -18.246 1.00 89.69 126 VAL A O 1
ATOM 979 N N . LEU A 1 127 ? 19.462 -6.792 -17.283 1.00 90.62 127 LEU A N 1
ATOM 980 C CA . LEU A 1 127 ? 18.893 -5.858 -18.246 1.00 90.62 127 LEU A CA 1
ATOM 981 C C . LEU A 1 127 ? 19.980 -4.984 -18.880 1.00 90.62 127 LEU A C 1
ATOM 983 O O . LEU A 1 127 ? 20.981 -4.673 -18.236 1.00 90.62 127 LEU A O 1
ATOM 987 N N . PRO A 1 128 ? 19.794 -4.575 -20.143 1.00 91.38 128 PRO A N 1
ATOM 988 C CA . PRO A 1 128 ? 20.752 -3.717 -20.815 1.00 91.38 128 PRO A CA 1
ATOM 989 C C . PRO A 1 128 ? 20.568 -2.254 -20.391 1.00 91.38 128 PRO A C 1
ATOM 991 O O . PRO A 1 128 ? 19.566 -1.644 -20.741 1.00 91.38 128 PRO A O 1
ATOM 994 N N . ILE A 1 129 ? 21.510 -1.709 -19.618 1.00 93.06 129 ILE A N 1
ATOM 995 C CA . ILE A 1 129 ? 21.373 -0.400 -18.962 1.00 93.06 129 ILE A CA 1
ATOM 996 C C . ILE A 1 129 ? 21.685 0.758 -19.921 1.00 93.06 129 ILE A C 1
ATOM 998 O O . ILE A 1 129 ? 22.719 0.768 -20.596 1.00 93.06 129 ILE A O 1
ATOM 1002 N N . ASP A 1 130 ? 20.815 1.770 -19.944 1.00 92.56 130 ASP A N 1
ATOM 1003 C CA . ASP A 1 130 ? 20.989 3.017 -20.696 1.00 92.56 130 ASP A CA 1
ATOM 1004 C C . ASP A 1 130 ? 21.553 4.154 -19.849 1.00 92.56 130 ASP A C 1
ATOM 1006 O O . ASP A 1 130 ? 22.371 4.927 -20.355 1.00 92.56 130 ASP A O 1
ATOM 1010 N N . ALA A 1 131 ? 21.119 4.268 -18.593 1.00 93.19 131 ALA A N 1
ATOM 1011 C CA . ALA A 1 131 ? 21.568 5.300 -17.667 1.00 93.19 131 ALA A CA 1
ATOM 1012 C C . ALA A 1 131 ? 21.617 4.788 -16.223 1.00 93.19 131 ALA A C 1
ATOM 1014 O O . ALA A 1 131 ? 20.775 3.996 -15.793 1.00 93.19 131 ALA A O 1
ATOM 1015 N N . TYR A 1 132 ? 22.589 5.296 -15.470 1.00 93.94 132 TYR A N 1
ATOM 1016 C CA . TYR A 1 132 ? 22.735 5.053 -14.040 1.00 93.94 132 TYR A CA 1
ATOM 1017 C C . TYR A 1 132 ? 22.424 6.316 -13.242 1.00 93.94 132 TYR A C 1
ATOM 1019 O O . TYR A 1 132 ? 22.849 7.410 -13.617 1.00 93.94 132 TYR A O 1
ATOM 1027 N N . VAL A 1 133 ? 21.729 6.154 -12.116 1.00 95.00 133 VAL A N 1
ATOM 1028 C CA . VAL A 1 133 ? 21.480 7.231 -11.150 1.00 95.00 133 VAL A CA 1
ATOM 1029 C C . VAL A 1 133 ? 22.221 6.923 -9.857 1.00 95.00 133 VAL A C 1
ATOM 1031 O O . VAL A 1 133 ? 21.836 6.028 -9.104 1.00 95.00 133 VAL A O 1
ATOM 1034 N N . MET A 1 134 ? 23.288 7.670 -9.590 1.00 90.94 134 MET A N 1
ATOM 1035 C CA . MET A 1 134 ? 24.114 7.484 -8.397 1.00 90.94 134 MET A CA 1
ATOM 1036 C C . MET A 1 134 ? 23.408 8.014 -7.139 1.00 90.94 134 MET A C 1
ATOM 1038 O O . MET A 1 134 ? 22.991 9.169 -7.118 1.00 90.94 134 MET A O 1
ATOM 1042 N N . GLY A 1 135 ? 23.336 7.203 -6.074 1.00 93.00 135 GLY A N 1
ATOM 1043 C CA . GLY A 1 135 ? 22.882 7.628 -4.738 1.00 93.00 135 GLY A CA 1
ATOM 1044 C C . GLY A 1 135 ? 22.314 6.502 -3.863 1.00 93.00 135 GLY A C 1
ATOM 1045 O O . GLY A 1 135 ? 22.180 5.371 -4.325 1.00 93.00 135 GLY A O 1
ATOM 1046 N N . CYS A 1 136 ? 22.003 6.780 -2.589 1.00 94.19 136 CYS A N 1
ATOM 1047 C CA . CYS A 1 136 ? 21.428 5.800 -1.652 1.00 94.19 136 CYS A CA 1
ATOM 1048 C C . CYS A 1 136 ? 20.499 6.437 -0.580 1.00 94.19 136 CYS A C 1
ATOM 1050 O O . CYS A 1 136 ? 20.887 6.494 0.588 1.00 94.19 136 CYS A O 1
ATOM 1052 N N . PRO A 1 137 ? 19.271 6.865 -0.942 1.00 93.62 137 PRO A N 1
ATOM 1053 C CA . PRO A 1 137 ? 18.768 7.025 -2.311 1.00 93.62 137 PRO A CA 1
ATOM 1054 C C . PRO A 1 137 ? 19.408 8.249 -3.010 1.00 93.62 137 PRO A C 1
ATOM 1056 O O . PRO A 1 137 ? 20.051 9.067 -2.350 1.00 93.62 137 PRO A O 1
ATOM 1059 N N . PRO A 1 138 ? 19.371 8.335 -4.354 1.00 94.88 138 PRO A N 1
ATOM 1060 C CA . PRO A 1 138 ? 19.760 9.557 -5.077 1.00 94.88 138 PRO A CA 1
ATOM 1061 C C . PRO A 1 138 ? 18.854 10.727 -4.692 1.00 94.88 138 PRO A C 1
ATOM 1063 O O . PRO A 1 138 ? 17.823 10.491 -4.089 1.00 94.88 138 PRO A O 1
ATOM 1066 N N . THR A 1 139 ? 19.219 11.963 -5.038 1.00 95.69 139 THR A N 1
ATOM 1067 C CA . THR A 1 139 ? 18.290 13.100 -4.919 1.00 95.69 139 THR A CA 1
ATOM 1068 C C . THR A 1 139 ? 17.371 13.171 -6.146 1.00 95.69 139 THR A C 1
ATOM 1070 O O . THR A 1 139 ? 17.727 12.624 -7.203 1.00 95.69 139 THR A O 1
ATOM 1073 N N . PRO A 1 140 ? 16.224 13.870 -6.092 1.00 94.56 140 PRO A N 1
ATOM 1074 C CA . PRO A 1 140 ? 15.279 13.900 -7.206 1.00 94.56 140 PRO A CA 1
ATOM 1075 C C . PRO A 1 140 ? 15.868 14.617 -8.431 1.00 94.56 140 PRO A C 1
ATOM 1077 O O . PRO A 1 140 ? 15.619 14.244 -9.577 1.00 94.56 140 PRO A O 1
ATOM 1080 N N . GLU A 1 141 ? 16.754 15.594 -8.217 1.00 94.56 141 GLU A N 1
ATOM 1081 C CA . GLU A 1 141 ? 17.486 16.277 -9.287 1.00 94.56 141 GLU A CA 1
ATOM 1082 C C . GLU A 1 141 ? 18.447 15.333 -10.019 1.00 94.56 141 GLU A C 1
ATOM 1084 O O . GLU A 1 141 ? 18.647 15.464 -11.230 1.00 94.56 141 GLU A O 1
ATOM 1089 N N . ALA A 1 142 ? 19.045 14.371 -9.307 1.00 95.19 142 ALA A N 1
ATOM 1090 C CA . ALA A 1 142 ? 19.904 13.363 -9.920 1.00 95.19 142 ALA A CA 1
ATOM 1091 C C . ALA A 1 142 ? 19.095 12.427 -10.831 1.00 95.19 142 ALA A C 1
ATOM 1093 O O . ALA A 1 142 ? 19.563 12.074 -11.916 1.00 95.19 142 ALA A O 1
ATOM 1094 N N . VAL A 1 143 ? 17.861 12.089 -10.441 1.00 94.12 143 VAL A N 1
ATOM 1095 C CA . VAL A 1 143 ? 16.930 11.319 -11.280 1.00 94.12 143 VAL A CA 1
ATOM 1096 C C . VAL A 1 143 ? 16.550 12.114 -12.532 1.00 94.12 143 VAL A C 1
ATOM 1098 O O . VAL A 1 143 ? 16.667 11.591 -13.640 1.00 94.12 143 VAL A O 1
ATOM 1101 N N . ILE A 1 144 ? 16.200 13.400 -12.397 1.00 94.19 144 ILE A N 1
ATOM 1102 C CA . ILE A 1 144 ? 15.916 14.283 -13.547 1.00 94.19 144 ILE A CA 1
ATOM 1103 C C . ILE A 1 144 ? 17.114 14.369 -14.494 1.00 94.19 144 ILE A C 1
ATOM 1105 O O . ILE A 1 144 ? 16.960 14.304 -15.716 1.00 94.19 144 ILE A O 1
ATOM 1109 N N . ARG A 1 145 ? 18.332 14.465 -13.954 1.00 94.56 145 ARG A N 1
ATOM 1110 C CA . ARG A 1 145 ? 19.551 14.466 -14.767 1.00 94.56 145 ARG A CA 1
ATOM 1111 C C . ARG A 1 145 ? 19.695 13.175 -15.571 1.00 94.56 145 ARG A C 1
ATOM 1113 O O . ARG A 1 145 ? 20.066 13.240 -16.740 1.00 94.56 145 ARG A O 1
ATOM 1120 N N . ALA A 1 146 ? 19.380 12.024 -14.984 1.00 93.62 146 ALA A N 1
ATOM 1121 C CA . ALA A 1 146 ? 19.416 10.751 -15.694 1.00 93.62 146 ALA A CA 1
ATOM 1122 C C . ALA A 1 146 ? 18.347 10.665 -16.794 1.00 93.62 146 ALA A C 1
ATOM 1124 O O . ALA A 1 146 ? 18.652 10.218 -17.899 1.00 93.62 146 ALA A O 1
ATOM 1125 N N . ILE A 1 147 ? 17.133 11.172 -16.542 1.00 93.62 147 ILE A N 1
ATOM 1126 C CA . ILE A 1 147 ? 16.093 11.320 -17.575 1.00 93.62 147 ILE A CA 1
ATOM 1127 C C . ILE A 1 147 ? 16.639 12.164 -18.732 1.00 93.62 147 ILE A C 1
ATOM 1129 O O . ILE A 1 147 ? 16.535 11.770 -19.895 1.00 93.62 147 ILE A O 1
ATOM 1133 N N . ARG A 1 148 ? 17.307 13.283 -18.425 1.00 93.88 148 ARG A N 1
ATOM 1134 C CA . ARG A 1 148 ? 17.897 14.146 -19.450 1.00 93.88 148 ARG A CA 1
ATOM 1135 C C . ARG A 1 148 ? 19.008 13.460 -20.247 1.00 93.88 148 ARG A C 1
ATOM 1137 O O . ARG A 1 148 ? 19.063 13.614 -21.461 1.00 93.88 148 ARG A O 1
ATOM 1144 N N . MET A 1 149 ? 19.844 12.651 -19.602 1.00 92.88 149 MET A N 1
ATOM 1145 C CA . MET A 1 149 ? 20.868 11.861 -20.295 1.00 92.88 149 MET A CA 1
ATOM 1146 C C . MET A 1 149 ? 20.253 10.881 -21.305 1.00 92.88 149 MET A C 1
ATOM 1148 O O . MET A 1 149 ? 20.772 10.735 -22.412 1.00 92.88 149 MET A O 1
ATOM 1152 N N . VAL A 1 150 ? 19.130 10.240 -20.960 1.00 92.94 150 VAL A N 1
ATOM 1153 C CA . VAL A 1 150 ? 18.391 9.371 -21.893 1.00 92.94 150 VAL A CA 1
ATOM 1154 C C . VAL A 1 150 ? 17.795 10.190 -23.045 1.00 92.94 150 VAL A C 1
ATOM 1156 O O . VAL A 1 150 ? 17.907 9.791 -24.203 1.00 92.94 150 VAL A O 1
ATOM 1159 N N . GLN A 1 151 ? 17.236 11.369 -22.765 1.00 93.75 151 GLN A N 1
ATOM 1160 C CA . GLN A 1 151 ? 16.740 12.286 -23.800 1.00 93.75 151 GLN A CA 1
ATOM 1161 C C . GLN A 1 151 ? 17.823 12.715 -24.794 1.00 93.75 151 GLN A C 1
ATOM 1163 O O . GLN A 1 151 ? 17.592 12.696 -26.005 1.00 93.75 151 GLN A O 1
ATOM 1168 N N . ASP A 1 152 ? 19.005 13.076 -24.297 1.00 93.06 152 ASP A N 1
ATOM 1169 C CA . ASP A 1 152 ? 20.125 13.510 -25.130 1.00 93.06 152 ASP A CA 1
ATOM 1170 C C . ASP A 1 152 ? 20.657 12.348 -25.994 1.00 93.06 152 ASP A C 1
ATOM 1172 O O . ASP A 1 152 ? 21.035 12.548 -27.151 1.00 93.06 152 ASP A O 1
ATOM 1176 N N . LYS A 1 153 ? 20.625 11.109 -25.481 1.00 89.31 153 LYS A N 1
ATOM 1177 C CA . LYS A 1 153 ? 20.916 9.899 -26.271 1.00 89.31 153 LYS A CA 1
ATOM 1178 C C . LYS A 1 153 ? 19.921 9.685 -27.411 1.00 89.31 153 LYS A C 1
ATOM 1180 O O . LYS A 1 153 ? 20.330 9.410 -28.541 1.00 89.31 153 LYS A O 1
ATOM 1185 N N . ILE A 1 154 ? 18.623 9.836 -27.137 1.00 90.69 154 ILE A N 1
ATOM 1186 C CA . ILE A 1 154 ? 17.560 9.701 -28.147 1.00 90.69 154 ILE A CA 1
ATOM 1187 C C . ILE A 1 154 ? 17.743 10.738 -29.261 1.00 90.69 154 ILE A C 1
ATOM 1189 O O . ILE A 1 154 ? 17.645 10.406 -30.443 1.00 90.69 154 ILE A O 1
ATOM 1193 N N . GLU A 1 155 ? 18.063 11.980 -28.897 1.00 89.25 155 GLU A N 1
ATOM 1194 C CA . GLU A 1 155 ? 18.303 13.074 -29.841 1.00 89.25 155 GLU A CA 1
ATOM 1195 C C . GLU A 1 155 ? 19.484 12.784 -30.779 1.00 89.25 155 GLU A C 1
ATOM 1197 O O . GLU A 1 155 ? 19.363 12.922 -32.003 1.00 89.25 155 GLU A O 1
ATOM 1202 N N . LYS A 1 156 ? 20.592 12.273 -30.225 1.00 86.50 156 LYS A N 1
ATOM 1203 C CA . LYS A 1 156 ? 21.772 11.842 -30.993 1.00 86.50 156 LYS A CA 1
ATOM 1204 C C . LYS A 1 156 ? 21.507 10.624 -31.885 1.00 86.50 156 LYS A C 1
ATOM 1206 O O . LYS A 1 156 ? 22.244 10.397 -32.841 1.00 86.50 156 LYS A O 1
ATOM 1211 N N . GLY A 1 157 ? 20.432 9.873 -31.638 1.00 78.75 157 GLY A N 1
ATOM 1212 C CA . GLY A 1 157 ? 20.126 8.622 -32.341 1.00 78.75 157 GLY A CA 1
ATOM 1213 C C . GLY A 1 157 ? 20.844 7.403 -31.758 1.00 78.75 157 GLY A C 1
ATOM 1214 O O . GLY A 1 157 ? 20.842 6.331 -32.363 1.00 78.75 157 GLY A O 1
ATOM 1215 N N . GLU A 1 158 ? 21.432 7.540 -30.570 1.00 75.12 158 GLU A N 1
ATOM 1216 C CA . GLU A 1 158 ? 22.122 6.481 -29.836 1.00 75.12 158 GLU A CA 1
ATOM 1217 C C . GLU A 1 158 ? 21.111 5.659 -29.020 1.00 75.12 158 GLU A C 1
ATOM 1219 O O . GLU A 1 158 ? 21.148 5.617 -27.796 1.00 75.12 158 GLU A O 1
ATOM 1224 N N . MET A 1 159 ? 20.175 4.995 -29.703 1.00 67.12 159 MET A N 1
ATOM 1225 C CA . MET A 1 159 ? 19.118 4.180 -29.070 1.00 67.12 159 MET A CA 1
ATOM 1226 C C . MET A 1 159 ? 19.558 2.736 -28.784 1.00 67.12 159 MET A C 1
ATOM 1228 O O . MET A 1 159 ? 18.740 1.818 -28.724 1.00 67.12 159 MET A O 1
ATOM 1232 N N . LYS A 1 160 ? 20.870 2.516 -28.671 1.00 65.38 160 LYS A N 1
ATOM 1233 C CA . LYS A 1 160 ? 21.423 1.255 -28.183 1.00 65.38 160 LYS A CA 1
ATOM 1234 C C . LYS A 1 160 ? 21.713 1.402 -26.690 1.00 65.38 160 LYS A C 1
ATOM 1236 O O . LYS A 1 160 ? 22.199 2.460 -26.285 1.00 65.38 160 LYS A O 1
ATOM 1241 N N . PRO A 1 161 ? 21.504 0.336 -25.906 1.00 61.22 161 PRO A N 1
ATOM 1242 C CA . PRO A 1 161 ? 21.887 0.346 -24.506 1.00 61.22 161 PRO A CA 1
ATOM 1243 C C . PRO A 1 161 ? 23.386 0.594 -24.349 1.00 61.22 161 PRO A C 1
ATOM 1245 O O . PRO A 1 161 ? 24.192 0.091 -25.137 1.00 61.22 161 PRO A O 1
ATOM 1248 N N . SER A 1 162 ? 23.752 1.368 -23.323 1.00 64.88 162 SER A N 1
ATOM 1249 C CA . SER A 1 162 ? 25.158 1.649 -22.997 1.00 64.88 162 SER A CA 1
ATOM 1250 C C . SER A 1 162 ? 25.887 0.401 -22.527 1.00 64.88 162 SER A C 1
ATOM 1252 O O . SER A 1 162 ? 27.069 0.241 -22.812 1.00 64.88 162 SER A O 1
ATOM 1254 N N . MET A 1 163 ? 25.184 -0.476 -21.814 1.00 60.12 163 MET A N 1
ATOM 1255 C CA . MET A 1 163 ? 25.711 -1.747 -21.340 1.00 60.12 163 MET A CA 1
ATOM 1256 C C . MET A 1 163 ? 24.747 -2.861 -21.708 1.00 60.12 163 MET A C 1
ATOM 1258 O O . MET A 1 163 ? 23.536 -2.725 -21.560 1.00 60.12 163 MET A O 1
ATOM 1262 N N . THR A 1 164 ? 25.281 -3.978 -22.183 1.00 71.31 164 THR A N 1
ATOM 1263 C CA . THR A 1 164 ? 24.498 -5.182 -22.461 1.00 71.31 164 THR A CA 1
ATOM 1264 C C . THR A 1 164 ? 24.926 -6.296 -21.519 1.00 71.31 164 THR A C 1
ATOM 1266 O O . THR A 1 164 ? 26.133 -6.458 -21.332 1.00 71.31 164 THR A O 1
ATOM 1269 N N . PRO A 1 165 ? 23.989 -7.100 -20.986 1.00 70.62 165 PRO A N 1
ATOM 1270 C CA . PRO A 1 165 ? 24.338 -8.228 -20.141 1.00 70.62 165 PRO A CA 1
ATOM 1271 C C . PRO A 1 165 ? 25.255 -9.202 -20.876 1.00 70.62 165 PRO A C 1
ATOM 1273 O O . PRO A 1 165 ? 25.036 -9.506 -22.056 1.00 70.62 165 PRO A O 1
ATOM 1276 N N . ASN A 1 166 ? 26.245 -9.737 -20.163 1.00 72.56 166 ASN A N 1
ATOM 1277 C CA . ASN A 1 166 ? 27.065 -10.825 -20.676 1.00 72.56 166 ASN A CA 1
ATOM 1278 C C . ASN A 1 166 ? 26.178 -12.049 -20.925 1.00 72.56 166 ASN A C 1
ATOM 1280 O O . ASN A 1 166 ? 25.495 -12.538 -20.023 1.00 72.56 166 ASN A O 1
ATOM 1284 N N . LYS A 1 167 ? 26.187 -12.560 -22.159 1.00 67.81 167 LYS A N 1
ATOM 1285 C CA . LYS A 1 167 ? 25.503 -13.813 -22.481 1.00 67.81 167 LYS A CA 1
ATOM 1286 C C . LYS A 1 167 ? 26.331 -14.966 -21.928 1.00 67.81 167 LYS A C 1
ATOM 1288 O O . LYS A 1 167 ? 27.371 -15.302 -22.484 1.00 67.81 167 LYS A O 1
ATOM 1293 N N . VAL A 1 168 ? 25.868 -15.548 -20.829 1.00 65.69 168 VAL A N 1
ATOM 1294 C CA . VAL A 1 168 ? 26.460 -16.758 -20.253 1.00 65.69 168 VAL A CA 1
ATOM 1295 C C . VAL A 1 168 ? 25.756 -17.974 -20.841 1.00 65.69 168 VAL A C 1
ATOM 1297 O O . VAL A 1 168 ? 24.526 -18.044 -20.835 1.00 65.69 168 VAL A O 1
ATOM 1300 N N . ASP A 1 169 ? 26.530 -18.934 -21.344 1.00 70.12 169 ASP A N 1
ATOM 1301 C CA . ASP A 1 169 ? 25.990 -20.208 -21.807 1.00 70.12 169 ASP A CA 1
ATOM 1302 C C . ASP A 1 169 ? 25.571 -21.073 -20.610 1.00 70.12 169 ASP A C 1
ATOM 1304 O O . ASP A 1 169 ? 26.383 -21.737 -19.960 1.00 70.12 169 ASP A O 1
ATOM 1308 N N . LEU A 1 170 ? 24.270 -21.054 -20.320 1.00 69.06 170 LEU A N 1
ATOM 1309 C CA . LEU A 1 170 ? 23.658 -21.795 -19.219 1.00 69.06 170 LEU A CA 1
ATOM 1310 C C . LEU A 1 170 ? 23.762 -23.319 -19.382 1.00 69.06 170 LEU A C 1
ATOM 1312 O O . LEU A 1 170 ? 23.591 -24.027 -18.392 1.00 69.06 170 LEU A O 1
ATOM 1316 N N . SER A 1 171 ? 24.031 -23.833 -20.590 1.00 74.88 171 SER A N 1
ATOM 1317 C CA . SER A 1 171 ? 24.153 -25.279 -20.827 1.00 74.88 171 SER A CA 1
ATOM 1318 C C . SER A 1 171 ? 25.382 -25.883 -20.140 1.00 74.88 171 SER A C 1
ATOM 1320 O O . SER A 1 171 ? 25.370 -27.054 -19.764 1.00 74.88 171 SER A O 1
ATOM 1322 N N . SER A 1 172 ? 26.408 -25.057 -19.920 1.00 71.50 172 SER A N 1
ATOM 1323 C CA . SER A 1 172 ? 27.673 -25.426 -19.283 1.00 71.50 172 SER A CA 1
ATOM 1324 C C . SER A 1 172 ? 27.657 -25.337 -17.753 1.00 71.50 172 SER A C 1
ATOM 1326 O O . SER A 1 172 ? 28.579 -25.829 -17.100 1.00 71.50 172 SER A O 1
ATOM 1328 N N . LEU A 1 173 ? 26.628 -24.720 -17.157 1.00 71.44 173 LEU A N 1
ATOM 1329 C CA . LEU A 1 173 ? 26.569 -24.537 -15.710 1.00 71.44 173 LEU A CA 1
ATOM 1330 C C . LEU A 1 173 ? 26.143 -25.837 -15.013 1.00 71.44 173 LEU A C 1
ATOM 1332 O O . LEU A 1 173 ? 25.146 -26.454 -15.405 1.00 71.44 173 LEU A O 1
ATOM 1336 N N . PRO A 1 174 ? 26.838 -26.249 -13.938 1.00 71.31 174 PRO A N 1
ATOM 1337 C CA . PRO A 1 174 ? 26.401 -27.381 -13.140 1.00 71.31 174 PRO A CA 1
ATOM 1338 C C . PRO A 1 174 ? 25.013 -27.085 -12.564 1.00 71.31 174 PRO A C 1
ATOM 1340 O O . PRO A 1 174 ? 24.762 -26.004 -12.026 1.00 71.31 174 PRO A O 1
ATOM 1343 N N . LYS A 1 175 ? 24.093 -28.051 -12.676 1.00 69.50 175 LYS A N 1
ATOM 1344 C CA . LYS A 1 175 ? 22.756 -27.929 -12.083 1.00 69.50 175 LYS A CA 1
ATOM 1345 C C . LYS A 1 175 ? 22.919 -27.680 -10.587 1.00 69.50 175 LYS A C 1
ATOM 1347 O O . LYS A 1 175 ? 23.503 -28.506 -9.889 1.00 69.50 175 LYS A O 1
ATOM 1352 N N . SER A 1 176 ? 22.395 -26.555 -10.103 1.00 62.28 176 SER A N 1
ATOM 1353 C CA . SER A 1 176 ? 22.379 -26.265 -8.673 1.00 62.28 176 SER A CA 1
ATOM 1354 C C . SER A 1 176 ? 21.710 -27.429 -7.933 1.00 62.28 176 SER A C 1
ATOM 1356 O O . SER A 1 176 ? 20.658 -27.894 -8.396 1.00 62.28 176 SER A O 1
ATOM 1358 N N . PRO A 1 177 ? 22.267 -27.900 -6.803 1.00 72.50 177 PRO A N 1
ATOM 1359 C CA . PRO A 1 177 ? 21.571 -28.861 -5.962 1.00 72.50 177 PRO A CA 1
ATOM 1360 C C . PRO A 1 177 ? 20.181 -28.314 -5.626 1.00 72.50 177 PRO A C 1
ATOM 1362 O O . PRO A 1 177 ? 20.003 -27.101 -5.478 1.00 72.50 177 PRO A O 1
ATOM 1365 N N . LYS A 1 178 ? 19.179 -29.200 -5.566 1.00 70.44 178 LYS A N 1
ATOM 1366 C CA . LYS A 1 178 ? 17.817 -28.794 -5.201 1.00 70.44 178 LYS A CA 1
ATOM 1367 C C . LYS A 1 178 ? 17.893 -28.019 -3.876 1.00 70.44 178 LYS A C 1
ATOM 1369 O O . LYS A 1 178 ? 18.537 -28.527 -2.954 1.00 70.44 178 LYS A O 1
ATOM 1374 N N . PRO A 1 179 ? 17.292 -26.819 -3.777 1.00 64.81 179 PRO A N 1
ATOM 1375 C CA . PRO A 1 179 ? 17.247 -26.104 -2.511 1.00 64.81 179 PRO A CA 1
ATOM 1376 C C . PRO A 1 179 ? 16.652 -27.041 -1.459 1.00 64.81 179 PRO A C 1
ATOM 1378 O O . PRO A 1 179 ? 15.632 -27.684 -1.709 1.00 64.81 179 PRO A O 1
ATOM 1381 N N . GLN A 1 180 ? 17.332 -27.184 -0.322 1.00 74.69 180 GLN A N 1
ATOM 1382 C CA . GLN A 1 180 ? 16.758 -27.909 0.803 1.00 74.69 180 GLN A CA 1
ATOM 1383 C C . GLN A 1 180 ? 15.512 -27.149 1.235 1.00 74.69 180 GLN A C 1
ATOM 1385 O O . GLN A 1 180 ? 15.583 -25.941 1.474 1.00 74.69 180 GLN A O 1
ATOM 1390 N N . ASN A 1 181 ? 14.381 -27.847 1.318 1.00 68.38 181 ASN A N 1
ATOM 1391 C CA . ASN A 1 181 ? 13.204 -27.261 1.931 1.00 68.38 181 ASN A CA 1
ATOM 1392 C C . ASN A 1 181 ? 13.597 -26.904 3.367 1.00 68.38 181 ASN A C 1
ATOM 1394 O O . ASN A 1 181 ? 14.072 -27.788 4.092 1.00 68.38 181 ASN A O 1
ATOM 1398 N N . PRO A 1 182 ? 13.475 -25.630 3.776 1.00 62.88 182 PRO A N 1
ATOM 1399 C CA . PRO A 1 182 ? 13.703 -25.285 5.163 1.00 62.88 182 PRO A CA 1
ATOM 1400 C C . PRO A 1 182 ? 12.780 -26.159 6.025 1.00 62.88 182 PRO A C 1
ATOM 1402 O O . PRO A 1 182 ? 11.655 -26.454 5.606 1.00 62.88 182 PRO A O 1
ATOM 1405 N N . PRO A 1 183 ? 13.230 -26.609 7.209 1.00 74.81 183 PRO A N 1
ATOM 1406 C CA . PRO A 1 183 ? 12.345 -27.320 8.115 1.00 74.81 183 PRO A CA 1
ATOM 1407 C C . PRO A 1 183 ? 11.105 -26.460 8.343 1.00 74.81 183 PRO A C 1
ATOM 1409 O O . PRO A 1 183 ? 11.213 -25.245 8.542 1.00 74.81 183 PRO A O 1
ATOM 1412 N N . SER A 1 184 ? 9.927 -27.082 8.285 1.00 61.56 184 SER A N 1
ATOM 1413 C CA . SER A 1 184 ? 8.686 -26.377 8.567 1.00 61.56 184 SER A CA 1
ATOM 1414 C C . SER A 1 184 ? 8.828 -25.724 9.943 1.00 61.56 184 SER A C 1
ATOM 1416 O O . SER A 1 184 ? 9.140 -26.432 10.907 1.00 61.56 184 SER A O 1
ATOM 1418 N N . PRO A 1 185 ? 8.666 -24.391 10.058 1.00 54.44 185 PRO A N 1
ATOM 1419 C CA . PRO A 1 185 ? 8.754 -23.745 11.355 1.00 54.44 185 PRO A CA 1
ATOM 1420 C C . PRO A 1 185 ? 7.762 -24.444 12.287 1.00 54.44 185 PRO A C 1
ATOM 1422 O O . PRO A 1 185 ? 6.646 -24.741 11.842 1.00 54.44 185 PRO A O 1
ATOM 1425 N N . PRO A 1 186 ? 8.140 -24.748 13.542 1.00 63.47 186 PRO A N 1
ATOM 1426 C CA . PRO A 1 186 ? 7.237 -25.413 14.464 1.00 63.47 186 PRO A CA 1
ATOM 1427 C C . PRO A 1 186 ? 5.948 -24.598 14.517 1.00 63.47 186 PRO A C 1
ATOM 1429 O O . PRO A 1 186 ? 5.964 -23.420 14.881 1.00 63.47 186 PRO A O 1
ATOM 1432 N N . HIS A 1 187 ? 4.836 -25.202 14.095 1.00 53.88 187 HIS A N 1
ATOM 1433 C CA . HIS A 1 187 ? 3.517 -24.588 14.167 1.00 53.88 187 HIS A CA 1
ATOM 1434 C C . HIS A 1 187 ? 3.100 -24.511 15.638 1.00 53.88 187 HIS A C 1
ATOM 1436 O O . HIS A 1 187 ? 2.267 -25.271 16.119 1.00 53.88 187 HIS A O 1
ATOM 1442 N N . ARG A 1 188 ? 3.692 -23.577 16.380 1.00 53.47 188 ARG A N 1
ATOM 1443 C CA . ARG A 1 188 ? 3.210 -23.199 17.699 1.00 53.47 188 ARG A CA 1
ATOM 1444 C C . ARG A 1 188 ? 2.038 -22.249 17.482 1.00 53.47 188 ARG A C 1
ATOM 1446 O O . ARG A 1 188 ? 2.209 -21.037 17.412 1.00 53.47 188 ARG A O 1
ATOM 1453 N N . ARG A 1 189 ? 0.841 -22.809 17.305 1.00 54.31 189 ARG A N 1
ATOM 1454 C CA . ARG A 1 189 ? -0.389 -22.042 17.519 1.00 54.31 189 ARG A CA 1
ATOM 1455 C C . ARG A 1 189 ? -0.512 -21.873 19.028 1.00 54.31 189 ARG A C 1
ATOM 1457 O O . ARG A 1 189 ? -0.977 -22.780 19.706 1.00 54.31 189 ARG A O 1
ATOM 1464 N N . GLU A 1 190 ? -0.010 -20.766 19.565 1.00 56.09 190 GLU A N 1
ATOM 1465 C CA . GLU A 1 190 ? -0.371 -20.395 20.930 1.00 56.09 190 GLU A CA 1
ATOM 1466 C C . GLU A 1 190 ? -1.878 -20.147 20.952 1.00 56.09 190 GLU A C 1
ATOM 1468 O O . GLU A 1 190 ? -2.397 -19.287 20.238 1.00 56.09 190 GLU A O 1
ATOM 1473 N N . GLU A 1 191 ? -2.599 -20.951 21.729 1.00 61.03 191 GLU A N 1
ATOM 1474 C CA . GLU A 1 191 ? -3.998 -20.690 22.027 1.00 61.03 191 GLU A CA 1
ATOM 1475 C C . GLU A 1 191 ? -4.048 -19.419 22.873 1.00 61.03 191 GLU A C 1
ATOM 1477 O O . GLU A 1 191 ? -3.808 -19.448 24.081 1.00 61.03 191 GLU A O 1
ATOM 1482 N N . VAL A 1 192 ? -4.326 -18.277 22.244 1.00 58.50 192 VAL A N 1
ATOM 1483 C CA . VAL A 1 192 ? -4.613 -17.044 22.978 1.00 58.50 192 VAL A CA 1
ATOM 1484 C C . VAL A 1 192 ? -5.973 -17.232 23.650 1.00 58.50 192 VAL A C 1
ATOM 1486 O O . VAL A 1 192 ? -7.017 -16.943 23.068 1.00 58.50 192 VAL A O 1
ATOM 1489 N N . LYS A 1 193 ? -5.954 -17.795 24.863 1.00 58.94 193 LYS A N 1
ATOM 1490 C CA . LYS A 1 193 ? -7.162 -18.165 25.614 1.00 58.94 193 LYS A CA 1
ATOM 1491 C C . LYS A 1 193 ? -7.979 -16.946 26.030 1.00 58.94 193 LYS A C 1
ATOM 1493 O O . LYS A 1 193 ? -9.197 -17.049 26.062 1.00 58.94 193 LYS A O 1
ATOM 1498 N N . ASP A 1 194 ? -7.345 -15.785 26.224 1.00 62.84 194 ASP A N 1
ATOM 1499 C CA . ASP A 1 194 ? -8.033 -14.544 26.585 1.00 62.84 194 ASP A CA 1
ATOM 1500 C C . ASP A 1 194 ? -7.467 -13.295 25.909 1.00 62.84 194 ASP A C 1
ATOM 1502 O O . ASP A 1 194 ? -6.430 -12.756 26.293 1.00 62.84 194 ASP A O 1
ATOM 1506 N N . ILE A 1 195 ? -8.223 -12.771 24.941 1.00 64.50 195 ILE A N 1
ATOM 1507 C CA . ILE A 1 195 ? -8.033 -11.423 24.403 1.00 64.50 195 ILE A CA 1
ATOM 1508 C C . ILE A 1 195 ? -8.873 -10.463 25.253 1.00 64.50 195 ILE A C 1
ATOM 1510 O O . ILE A 1 195 ? -9.954 -10.037 24.859 1.00 64.50 195 ILE A O 1
ATOM 1514 N N . ASN A 1 196 ? -8.409 -10.152 26.462 1.00 67.38 196 ASN A N 1
ATOM 1515 C CA . ASN A 1 196 ? -9.023 -9.079 27.241 1.00 67.38 196 ASN A CA 1
ATOM 1516 C C . ASN A 1 196 ? -8.466 -7.732 26.744 1.00 67.38 196 ASN A C 1
ATOM 1518 O O . ASN A 1 196 ? -7.390 -7.309 27.175 1.00 67.38 196 ASN A O 1
ATOM 1522 N N . THR A 1 197 ? -9.175 -7.111 25.794 1.00 68.56 197 THR A N 1
ATOM 1523 C CA . THR A 1 197 ? -8.801 -5.824 25.181 1.00 68.56 197 THR A CA 1
ATOM 1524 C C . THR A 1 197 ? -9.129 -4.627 26.069 1.00 68.56 197 THR A C 1
ATOM 1526 O O . THR A 1 197 ? -8.442 -3.611 25.981 1.00 68.56 197 THR A O 1
ATOM 1529 N N . CYS A 1 198 ? -10.124 -4.741 26.956 1.00 80.75 198 CYS A N 1
ATOM 1530 C CA . CYS A 1 198 ? -10.518 -3.656 27.846 1.00 80.75 198 CYS A CA 1
ATOM 1531 C C . CYS A 1 198 ? -9.771 -3.726 29.182 1.00 80.75 198 CYS A C 1
ATOM 1533 O O . CYS A 1 198 ? -10.301 -4.133 30.216 1.00 80.75 198 CYS A O 1
ATOM 1535 N N . LYS A 1 199 ? -8.497 -3.334 29.141 1.00 84.56 199 LYS A N 1
ATOM 1536 C CA . LYS A 1 199 ? -7.633 -3.195 30.317 1.00 84.56 199 LYS A CA 1
ATOM 1537 C C . LYS A 1 199 ? -7.111 -1.772 30.405 1.00 84.56 199 LYS A C 1
ATOM 1539 O O . LYS A 1 199 ? -6.666 -1.216 29.405 1.00 84.56 199 LYS A O 1
ATOM 1544 N N . SER A 1 200 ? -7.126 -1.214 31.612 1.00 80.81 200 SER A N 1
ATOM 1545 C CA . SER A 1 200 ? -6.471 0.066 31.873 1.00 80.81 200 SER A CA 1
ATOM 1546 C C . SER A 1 200 ? -4.954 -0.080 31.750 1.00 80.81 200 SER A C 1
ATOM 1548 O O . SER A 1 200 ? -4.380 -1.064 32.229 1.00 80.81 200 SER A O 1
ATOM 1550 N N . MET A 1 201 ? -4.302 0.882 31.094 1.00 79.62 201 MET A N 1
ATOM 1551 C CA . MET A 1 201 ? -2.843 0.944 31.05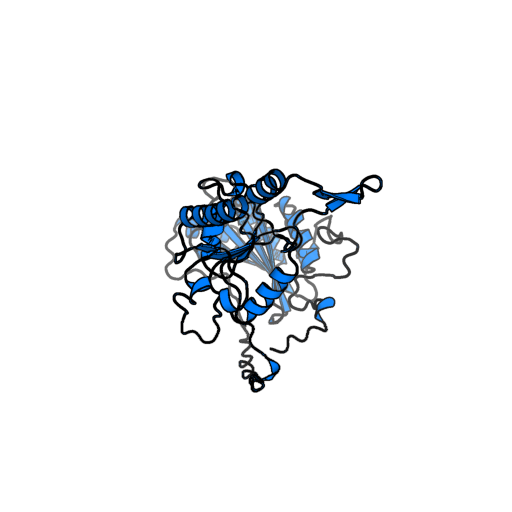1 1.00 79.62 201 MET A CA 1
ATOM 1552 C C . MET A 1 201 ? -2.274 1.214 32.454 1.00 79.62 201 MET A C 1
ATOM 1554 O O . MET A 1 201 ? -2.752 2.118 33.148 1.00 79.62 201 MET A O 1
ATOM 1558 N N . PRO A 1 202 ? -1.221 0.489 32.878 1.00 78.56 202 PRO A N 1
ATOM 1559 C CA . PRO A 1 202 ? -0.560 0.774 34.145 1.00 78.56 202 PRO A CA 1
ATOM 1560 C C . PRO A 1 202 ? -0.006 2.209 34.140 1.00 78.56 202 PRO A C 1
ATOM 1562 O O . PRO A 1 202 ? 0.625 2.629 33.172 1.00 78.56 202 PRO A O 1
ATOM 1565 N N . ASN A 1 203 ? -0.236 2.947 35.231 1.00 79.94 203 ASN A N 1
ATOM 1566 C CA . ASN A 1 203 ? 0.200 4.338 35.442 1.00 79.94 203 ASN A CA 1
ATOM 1567 C C . ASN A 1 203 ? -0.419 5.398 34.505 1.00 79.94 203 ASN A C 1
ATOM 1569 O O . ASN A 1 203 ? 0.183 6.449 34.284 1.00 79.94 203 ASN A O 1
ATOM 1573 N N . LEU A 1 204 ? -1.621 5.169 33.967 1.00 83.69 204 LEU A N 1
ATOM 1574 C CA . LEU A 1 204 ? -2.311 6.165 33.142 1.00 83.69 204 LEU A CA 1
ATOM 1575 C C . LEU A 1 204 ? -2.735 7.400 33.965 1.00 83.69 204 LEU A C 1
ATOM 1577 O O . LEU A 1 204 ? -3.651 7.331 34.782 1.00 83.69 204 LEU A O 1
ATOM 1581 N N . GLN A 1 205 ? -2.106 8.549 33.707 1.00 86.19 205 GLN A N 1
ATOM 1582 C CA . GLN A 1 205 ? -2.484 9.842 34.287 1.00 86.19 205 GLN A CA 1
ATOM 1583 C C . GLN A 1 205 ? -3.352 10.637 33.306 1.00 86.19 205 GLN A C 1
ATOM 1585 O O . GLN A 1 205 ? -2.852 11.422 32.503 1.00 86.19 205 GLN A O 1
ATOM 1590 N N . TRP A 1 206 ? -4.666 10.415 33.357 1.00 90.19 206 TRP A N 1
ATOM 1591 C CA . TRP A 1 206 ? -5.633 11.136 32.525 1.00 90.19 206 TRP A CA 1
ATOM 1592 C C . TRP A 1 206 ? -6.905 11.477 33.325 1.00 90.19 206 TRP A C 1
ATOM 1594 O O . TRP A 1 206 ? -7.872 10.713 33.303 1.00 90.19 206 TRP A O 1
ATOM 1604 N N . PRO A 1 207 ? -6.921 12.615 34.052 1.00 89.44 207 PRO A N 1
ATOM 1605 C CA . PRO A 1 207 ? -8.017 12.980 34.958 1.00 89.44 207 PRO A CA 1
ATOM 1606 C C . PRO A 1 207 ? -9.381 13.079 34.266 1.00 89.44 207 PRO A C 1
ATOM 1608 O O . PRO A 1 207 ? -10.360 12.524 34.756 1.00 89.44 207 PRO A O 1
ATOM 1611 N N . GLN A 1 208 ? -9.424 13.704 33.084 1.00 88.94 208 GLN A N 1
ATOM 1612 C CA . GLN A 1 208 ? -10.647 13.847 32.289 1.00 88.94 208 GLN A CA 1
ATOM 1613 C C . GLN A 1 208 ? -11.230 12.484 31.883 1.00 88.94 208 GLN A C 1
ATOM 1615 O O . GLN A 1 208 ? -12.441 12.286 31.931 1.00 88.94 208 GLN A O 1
ATOM 1620 N N . GLY A 1 209 ? -10.381 11.520 31.515 1.00 87.12 209 GLY A N 1
ATOM 1621 C CA . GLY A 1 209 ? -10.828 10.172 31.160 1.00 87.12 209 GLY A CA 1
ATOM 1622 C C . GLY A 1 209 ? -11.355 9.373 32.345 1.00 87.12 209 GLY A C 1
ATOM 1623 O O . GLY A 1 209 ? -12.300 8.606 32.183 1.00 87.12 209 GLY A O 1
ATOM 1624 N N . ILE A 1 210 ? -10.777 9.567 33.535 1.00 88.88 210 ILE A N 1
ATOM 1625 C CA . ILE A 1 210 ? -11.254 8.944 34.778 1.00 88.88 210 ILE A CA 1
ATOM 1626 C C . ILE A 1 210 ? -12.626 9.509 35.161 1.00 88.88 210 ILE A C 1
ATOM 1628 O O . ILE A 1 210 ? -13.526 8.740 35.489 1.00 88.88 210 ILE A O 1
ATOM 1632 N N . GLU A 1 211 ? -12.813 10.828 35.062 1.00 90.94 211 GLU A N 1
ATOM 1633 C CA . GLU A 1 211 ? -14.110 11.471 35.301 1.00 90.94 211 GLU A CA 1
ATOM 1634 C C . GLU A 1 211 ? -15.173 10.977 34.308 1.00 90.94 211 GLU A C 1
ATOM 1636 O O . GLU A 1 211 ? -16.281 10.613 34.705 1.00 90.94 211 GLU A O 1
ATOM 1641 N N . LEU A 1 212 ? -14.832 10.908 33.017 1.00 90.75 212 LEU A N 1
ATOM 1642 C CA . LEU A 1 212 ? -15.755 10.460 31.974 1.00 90.75 212 LEU A CA 1
ATOM 1643 C C . LEU A 1 212 ? -16.111 8.973 32.118 1.00 90.75 212 LEU A C 1
ATOM 1645 O O . LEU A 1 212 ? -17.271 8.601 31.953 1.00 90.75 212 LEU A O 1
ATOM 1649 N N . ALA A 1 213 ? -15.143 8.128 32.487 1.00 90.31 213 ALA A N 1
ATOM 1650 C CA . ALA A 1 213 ? -15.395 6.730 32.829 1.00 90.31 213 ALA A CA 1
ATOM 1651 C C . ALA A 1 213 ? -16.299 6.599 34.070 1.00 90.31 213 ALA A C 1
ATOM 1653 O O . ALA A 1 213 ? -17.171 5.734 34.093 1.00 90.31 213 ALA A O 1
ATOM 1654 N N . GLY A 1 214 ? -16.145 7.486 35.061 1.00 90.00 214 GLY A N 1
ATOM 1655 C CA . GLY A 1 214 ? -17.048 7.599 36.210 1.00 90.00 214 GLY A CA 1
ATOM 1656 C C . GLY A 1 214 ? -18.486 7.918 35.795 1.00 90.00 214 GLY A C 1
ATOM 1657 O O . GLY A 1 214 ? -19.392 7.166 36.136 1.00 90.00 214 GLY A O 1
ATOM 1658 N N . LYS A 1 215 ? -18.686 8.945 34.957 1.00 91.25 215 LYS A N 1
ATOM 1659 C CA . LYS A 1 215 ? -20.012 9.307 34.413 1.00 91.25 215 LYS A CA 1
ATOM 1660 C C . LYS A 1 215 ? -20.668 8.157 33.647 1.00 91.25 215 LYS A C 1
ATOM 1662 O O . LYS A 1 215 ? -21.864 7.921 33.786 1.00 91.25 215 LYS A O 1
ATOM 1667 N N . LEU A 1 216 ? -19.888 7.426 32.848 1.00 90.88 216 LEU A N 1
ATOM 1668 C CA . LEU A 1 216 ? -20.373 6.240 32.134 1.00 90.88 216 LEU A CA 1
ATOM 1669 C C . LEU A 1 216 ? -20.769 5.119 33.104 1.00 90.88 216 LEU A C 1
ATOM 1671 O O . LEU A 1 216 ? -21.791 4.468 32.892 1.00 90.88 216 LEU A O 1
ATOM 1675 N N . LYS A 1 217 ? -20.013 4.933 34.192 1.00 89.81 217 LYS A N 1
ATOM 1676 C CA . LYS A 1 217 ? -20.321 3.955 35.241 1.00 89.81 217 LYS A CA 1
ATOM 1677 C C . LYS A 1 217 ? -21.605 4.297 35.991 1.00 89.81 217 LYS A C 1
ATOM 1679 O O . LYS A 1 217 ? -22.422 3.403 36.201 1.00 89.81 217 LYS A O 1
ATOM 1684 N N . ASP A 1 218 ? -21.815 5.569 36.313 1.00 87.25 218 ASP A N 1
ATOM 1685 C CA . ASP A 1 218 ? -23.053 6.059 36.932 1.00 87.25 218 ASP A CA 1
ATOM 1686 C C . ASP A 1 218 ? -24.262 5.880 35.999 1.00 87.25 218 ASP A C 1
ATOM 1688 O O . ASP A 1 218 ? -25.374 5.613 36.450 1.00 87.25 218 ASP A O 1
ATOM 1692 N N . ALA A 1 219 ? -24.034 5.945 34.684 1.00 84.25 219 ALA A N 1
ATOM 1693 C CA . ALA A 1 219 ? -25.034 5.665 33.657 1.00 84.25 219 ALA A CA 1
ATOM 1694 C C . ALA A 1 219 ? -25.228 4.159 33.360 1.00 84.25 219 ALA A C 1
ATOM 1696 O O . ALA A 1 219 ? -25.987 3.807 32.458 1.00 84.25 219 ALA A O 1
ATOM 1697 N N . GLY A 1 220 ? -24.570 3.263 34.109 1.00 81.25 220 GLY A N 1
ATOM 1698 C CA . GLY A 1 220 ? -24.733 1.808 34.001 1.00 81.25 220 GLY A CA 1
ATOM 1699 C C . GLY A 1 220 ? -23.765 1.104 33.043 1.00 81.25 220 GLY A C 1
ATOM 1700 O O . GLY A 1 220 ? -23.928 -0.087 32.782 1.00 81.25 220 GLY A O 1
ATOM 1701 N N . VAL A 1 221 ? -22.743 1.796 32.531 1.00 86.69 221 VAL A N 1
ATOM 1702 C CA . VAL A 1 221 ? -21.722 1.232 31.635 1.00 86.69 221 VAL A CA 1
ATOM 1703 C C . VAL A 1 221 ? -20.410 1.074 32.389 1.00 86.69 221 VAL A C 1
ATOM 1705 O O . VAL A 1 221 ? -19.765 2.059 32.737 1.00 86.69 221 VAL A O 1
ATOM 1708 N N . ASN A 1 222 ? -19.968 -0.165 32.617 1.00 86.88 222 ASN A N 1
ATOM 1709 C CA . ASN A 1 222 ? -18.684 -0.426 33.273 1.00 86.88 222 ASN A CA 1
ATOM 1710 C C . ASN A 1 222 ? -17.506 -0.064 32.345 1.00 86.88 222 ASN A C 1
ATOM 1712 O O . ASN A 1 222 ? -16.956 -0.918 31.646 1.00 86.88 222 ASN A O 1
ATOM 1716 N N . ALA A 1 223 ? -17.171 1.225 32.313 1.00 89.50 223 ALA A N 1
ATOM 1717 C CA . ALA A 1 223 ? -16.156 1.811 31.457 1.00 89.50 223 ALA A CA 1
ATOM 1718 C C . ALA A 1 223 ? -14.824 1.986 32.196 1.00 89.50 223 ALA A C 1
ATOM 1720 O O . ALA A 1 223 ? -14.779 2.327 33.379 1.00 89.50 223 ALA A O 1
ATOM 1721 N N . LEU A 1 224 ? -13.724 1.783 31.476 1.00 90.94 224 LEU A N 1
ATOM 1722 C CA . LEU A 1 224 ? -12.362 1.926 31.973 1.00 90.94 224 LEU A CA 1
ATOM 1723 C C . LEU A 1 224 ? -11.539 2.773 30.992 1.00 90.94 224 LEU A C 1
ATOM 1725 O O . LEU A 1 224 ? -11.634 2.569 29.778 1.00 90.94 224 LEU A O 1
ATOM 1729 N N . PRO A 1 225 ? -10.702 3.706 31.474 1.00 90.88 225 PRO A N 1
ATOM 1730 C CA . PRO A 1 225 ? -9.775 4.419 30.608 1.00 90.88 225 PRO A CA 1
ATOM 1731 C C . PRO A 1 225 ? -8.675 3.450 30.156 1.00 90.88 225 PRO A C 1
ATOM 1733 O O . PRO A 1 225 ? -7.940 2.904 30.974 1.00 90.88 225 PRO A O 1
ATOM 1736 N N . GLN A 1 226 ? -8.582 3.208 28.851 1.00 88.38 226 GLN A N 1
ATOM 1737 C CA . GLN A 1 226 ? -7.627 2.263 28.269 1.00 88.38 226 GLN A CA 1
ATOM 1738 C C . GLN A 1 226 ? -6.288 2.946 27.974 1.00 88.38 226 GLN A C 1
ATOM 1740 O O . GLN A 1 226 ? -5.233 2.401 28.281 1.00 88.38 226 GLN A O 1
ATOM 1745 N N . ALA A 1 227 ? -6.333 4.143 27.386 1.00 88.94 227 ALA A N 1
ATOM 1746 C CA . ALA A 1 227 ? -5.174 4.964 27.046 1.00 88.94 227 ALA A CA 1
ATOM 1747 C C . ALA A 1 227 ? -5.585 6.444 26.995 1.00 88.94 227 ALA A C 1
ATOM 1749 O O . ALA A 1 227 ? -6.762 6.772 27.160 1.00 88.94 227 ALA A O 1
ATOM 1750 N N . MET A 1 228 ? -4.634 7.344 26.731 1.00 88.81 228 MET A N 1
ATOM 1751 C CA . MET A 1 228 ? -4.954 8.753 26.485 1.00 88.81 228 MET A CA 1
ATOM 1752 C C . MET A 1 228 ? -6.001 8.856 25.367 1.00 88.81 228 MET A C 1
ATOM 1754 O O . MET A 1 228 ? -5.821 8.272 24.296 1.00 88.81 228 MET A O 1
ATOM 1758 N N . ASN A 1 229 ? -7.096 9.573 25.628 1.00 92.06 229 ASN A N 1
ATOM 1759 C CA . ASN A 1 229 ? -8.223 9.743 24.709 1.00 92.06 229 ASN A CA 1
ATOM 1760 C C . ASN A 1 229 ? -8.955 8.447 24.302 1.00 92.06 229 ASN A C 1
ATOM 1762 O O . ASN A 1 229 ? -9.679 8.441 23.305 1.00 92.06 229 ASN A O 1
ATOM 1766 N N . ARG A 1 230 ? -8.795 7.340 25.039 1.00 92.50 230 ARG A N 1
ATOM 1767 C CA . ARG A 1 230 ? -9.481 6.071 24.750 1.00 92.50 230 ARG A CA 1
ATOM 1768 C C . ARG A 1 230 ? -10.099 5.475 26.003 1.00 92.50 230 ARG A C 1
ATOM 1770 O O . ARG A 1 230 ? -9.402 5.198 26.978 1.00 92.50 230 ARG A O 1
ATOM 1777 N N . ILE A 1 231 ? -11.398 5.220 25.944 1.00 93.94 231 ILE A N 1
ATOM 1778 C CA . ILE A 1 231 ? -12.171 4.544 26.986 1.00 93.94 231 ILE A CA 1
ATOM 1779 C C . ILE A 1 231 ? -12.738 3.263 26.385 1.00 93.94 231 ILE A C 1
ATOM 1781 O O . ILE A 1 231 ? -13.160 3.248 25.230 1.00 93.94 231 ILE A O 1
ATOM 1785 N N . CYS A 1 232 ? -12.740 2.184 27.155 1.00 93.31 232 CYS A N 1
ATOM 1786 C CA . CYS A 1 232 ? -13.312 0.912 26.748 1.00 93.31 232 CYS A CA 1
ATOM 1787 C C . CYS A 1 232 ? -14.397 0.475 27.733 1.00 93.31 232 CYS A C 1
ATOM 1789 O O . CYS A 1 232 ? -14.322 0.776 28.922 1.00 93.31 232 CYS A O 1
ATOM 1791 N N . ALA A 1 233 ? -15.391 -0.256 27.247 1.00 93.12 233 ALA A N 1
ATOM 1792 C CA . ALA A 1 233 ? -16.394 -0.930 28.056 1.00 93.12 233 ALA A CA 1
ATOM 1793 C C . ALA A 1 233 ? -16.747 -2.282 27.424 1.00 93.12 233 ALA A C 1
ATOM 1795 O O . ALA A 1 233 ? -16.664 -2.466 26.205 1.00 93.12 233 ALA A O 1
ATOM 1796 N N . SER A 1 234 ? -17.152 -3.235 28.256 1.00 90.94 234 SER A N 1
ATOM 1797 C CA . SER A 1 234 ? -17.644 -4.541 27.815 1.00 90.94 234 SER A CA 1
ATOM 1798 C C . SER A 1 234 ? -19.006 -4.791 28.445 1.00 90.94 234 SER A C 1
ATOM 1800 O O . SER A 1 234 ? -19.173 -4.560 29.641 1.00 90.94 234 SER A O 1
ATOM 1802 N N . THR A 1 235 ? -19.968 -5.247 27.648 1.00 91.44 235 THR A N 1
ATOM 1803 C CA . THR A 1 235 ? -21.337 -5.536 28.095 1.00 91.44 235 THR A CA 1
ATOM 1804 C C . THR A 1 235 ? -21.913 -6.739 27.351 1.00 91.44 235 THR A C 1
ATOM 1806 O O . THR A 1 235 ? -21.438 -7.110 26.273 1.00 91.44 235 THR A O 1
ATOM 1809 N N . ASP A 1 236 ? -22.947 -7.349 27.916 1.00 90.69 236 ASP A N 1
ATOM 1810 C CA . ASP A 1 236 ? -23.687 -8.434 27.274 1.00 90.69 236 ASP A CA 1
ATOM 1811 C C . ASP A 1 236 ? -24.526 -7.914 26.103 1.00 90.69 236 ASP A C 1
ATOM 1813 O O . ASP A 1 236 ? -24.971 -6.762 26.096 1.00 90.69 236 ASP A O 1
ATOM 1817 N N . SER A 1 237 ? -24.794 -8.778 25.123 1.00 88.44 237 SER A N 1
ATOM 1818 C CA . SER A 1 237 ? -25.482 -8.392 23.885 1.00 88.44 237 SER A CA 1
ATOM 1819 C C . SER A 1 237 ? -26.888 -7.843 24.131 1.00 88.44 237 SER A C 1
ATOM 1821 O O . SER A 1 237 ? -27.313 -6.926 23.440 1.00 88.44 237 SER A O 1
ATOM 1823 N N . ASN A 1 238 ? -27.588 -8.326 25.161 1.00 88.25 238 ASN A N 1
ATOM 1824 C CA . ASN A 1 238 ? -28.919 -7.832 25.532 1.00 88.25 238 ASN A CA 1
ATOM 1825 C C . ASN A 1 238 ? -28.892 -6.419 26.140 1.00 88.25 238 ASN A C 1
ATOM 1827 O O . ASN A 1 238 ? -29.877 -5.693 26.057 1.00 88.25 238 ASN A O 1
ATOM 1831 N N . ASN A 1 239 ? -27.768 -6.016 26.738 1.00 91.19 239 ASN A N 1
ATOM 1832 C CA . ASN A 1 239 ? -27.607 -4.719 27.397 1.00 91.19 239 ASN A CA 1
ATOM 1833 C C . ASN A 1 239 ? -26.911 -3.682 26.503 1.00 91.19 239 ASN A C 1
ATOM 1835 O O . ASN A 1 239 ? -26.671 -2.557 26.947 1.00 91.19 239 ASN A O 1
ATOM 1839 N N . ILE A 1 240 ? -26.578 -4.034 25.256 1.00 92.44 240 ILE A N 1
ATOM 1840 C CA . ILE A 1 240 ? -25.812 -3.159 24.363 1.00 92.44 240 ILE A CA 1
ATOM 1841 C C . ILE A 1 240 ? -26.554 -1.860 24.044 1.00 92.44 240 ILE A C 1
ATOM 1843 O O . ILE A 1 240 ? -25.949 -0.795 24.097 1.00 92.44 240 ILE A O 1
ATOM 1847 N N . VAL A 1 241 ? -27.866 -1.928 23.794 1.00 93.50 241 VAL A N 1
ATOM 1848 C CA . VAL A 1 241 ? -28.686 -0.748 23.473 1.00 93.50 241 VAL A CA 1
ATOM 1849 C C . VAL A 1 241 ? -28.704 0.214 24.654 1.00 93.50 241 VAL A C 1
ATOM 1851 O O . VAL A 1 241 ? -28.402 1.388 24.485 1.00 93.50 241 VAL A O 1
ATOM 1854 N N . ASN A 1 242 ? -28.925 -0.299 25.868 1.00 93.44 242 ASN A N 1
ATOM 1855 C CA . ASN A 1 242 ? -28.910 0.504 27.093 1.00 93.44 242 ASN A CA 1
ATOM 1856 C C . ASN A 1 242 ? -27.543 1.173 27.319 1.00 93.44 242 ASN A C 1
ATOM 1858 O O . ASN A 1 242 ? -27.476 2.341 27.697 1.00 93.44 242 ASN A O 1
ATOM 1862 N N . ALA A 1 243 ? -26.445 0.453 27.061 1.00 93.25 243 ALA A N 1
ATOM 1863 C CA . ALA A 1 243 ? -25.095 0.997 27.194 1.00 93.25 243 ALA A CA 1
ATOM 1864 C C . ALA A 1 243 ? -24.798 2.095 26.159 1.00 93.25 243 ALA A C 1
ATOM 1866 O O . ALA A 1 243 ? -24.147 3.094 26.462 1.00 93.25 243 ALA A O 1
ATOM 1867 N N . ILE A 1 244 ? -25.303 1.922 24.941 1.00 94.31 244 ILE A N 1
ATOM 1868 C CA . ILE A 1 244 ? -25.193 2.887 23.849 1.00 94.31 244 ILE A CA 1
ATOM 1869 C C . ILE A 1 244 ? -26.040 4.137 24.136 1.00 94.31 244 ILE A C 1
ATOM 1871 O O . ILE A 1 244 ? -25.549 5.254 23.994 1.00 94.31 244 ILE A O 1
ATOM 1875 N N . GLU A 1 245 ? -27.268 3.980 24.630 1.00 94.50 245 GLU A N 1
ATOM 1876 C CA . GLU A 1 245 ? -28.110 5.098 25.073 1.00 94.50 245 GLU A CA 1
ATOM 1877 C C . GLU A 1 245 ? -27.478 5.875 26.235 1.00 94.50 245 GLU A C 1
ATOM 1879 O O . GLU A 1 245 ? -27.542 7.105 26.279 1.00 94.50 245 GLU A O 1
ATOM 1884 N N . ALA A 1 246 ? -26.840 5.175 27.176 1.00 93.75 246 ALA A N 1
ATOM 1885 C CA . ALA A 1 246 ? -26.081 5.795 28.255 1.00 93.75 246 ALA A CA 1
ATOM 1886 C C . ALA A 1 246 ? -24.897 6.615 27.715 1.00 93.75 246 ALA A C 1
ATOM 1888 O O . ALA A 1 246 ? -24.712 7.764 28.118 1.00 93.75 246 ALA A O 1
ATOM 1889 N N . ALA A 1 247 ? -24.135 6.073 26.759 1.00 93.50 247 ALA A N 1
ATOM 1890 C CA . ALA A 1 247 ? -23.044 6.798 26.109 1.00 93.50 247 ALA A CA 1
ATOM 1891 C C . ALA A 1 247 ? -23.535 8.042 25.348 1.00 93.50 247 ALA A C 1
ATOM 1893 O O . ALA A 1 247 ? -22.907 9.102 25.432 1.00 93.50 247 ALA A O 1
ATOM 1894 N N . PHE A 1 248 ? -24.687 7.941 24.680 1.00 93.56 248 PHE A N 1
ATOM 1895 C CA . PHE A 1 248 ? -25.332 9.069 24.012 1.00 93.56 248 PHE A CA 1
ATOM 1896 C C . PHE A 1 248 ? -25.687 10.189 24.999 1.00 93.56 248 PHE A C 1
ATOM 1898 O O . PHE A 1 248 ? -25.346 11.347 24.764 1.00 93.56 248 PHE A O 1
ATOM 1905 N N . LYS A 1 249 ? -26.279 9.851 26.155 1.00 92.44 249 LYS A N 1
ATOM 1906 C CA . LYS A 1 249 ? -26.607 10.822 27.221 1.00 92.44 249 LYS A CA 1
ATOM 1907 C C . LYS A 1 249 ? -25.375 11.519 27.807 1.00 92.44 249 LYS A C 1
ATOM 1909 O O . LYS A 1 249 ? -25.479 12.660 28.244 1.00 92.44 249 LYS A O 1
ATOM 1914 N N . VAL A 1 250 ? -24.219 10.852 27.814 1.00 91.12 250 VAL A N 1
ATOM 1915 C CA . VAL A 1 250 ? -22.940 11.425 28.275 1.00 91.12 250 VAL A CA 1
ATOM 1916 C C . VAL A 1 250 ? -22.311 12.369 27.233 1.00 91.12 250 VAL A C 1
ATOM 1918 O O . VAL A 1 250 ? -21.448 13.170 27.588 1.00 91.12 250 VAL A O 1
ATOM 1921 N N . GLY A 1 251 ? -22.764 12.337 25.973 1.00 92.25 251 GLY A N 1
ATOM 1922 C CA . GLY A 1 251 ? -22.346 13.271 24.916 1.00 92.25 251 GLY A CA 1
ATOM 1923 C C . GLY A 1 251 ? -21.599 12.638 23.737 1.00 92.25 251 GLY A C 1
ATOM 1924 O O . GLY A 1 251 ? -21.110 13.361 22.865 1.00 92.25 251 GLY A O 1
ATOM 1925 N N . PHE A 1 252 ? -21.501 11.306 23.679 1.00 93.81 252 PHE A N 1
ATOM 1926 C CA . PHE A 1 252 ? -21.031 10.611 22.479 1.00 93.81 252 PHE A CA 1
ATOM 1927 C C . PHE A 1 252 ? -22.164 10.585 21.451 1.00 93.81 252 PHE A C 1
ATOM 1929 O O . PHE A 1 252 ? -23.024 9.714 21.485 1.00 93.81 252 PHE A O 1
ATOM 1936 N N . ASP A 1 253 ? -22.209 11.567 20.558 1.00 92.69 253 ASP A N 1
ATOM 1937 C CA . ASP A 1 253 ? -23.314 11.782 19.613 1.00 92.69 253 ASP A CA 1
ATOM 1938 C C . ASP A 1 253 ? -23.122 11.078 18.257 1.00 92.69 253 ASP A C 1
ATOM 1940 O O . ASP A 1 253 ? -24.007 11.128 17.401 1.00 92.69 253 ASP A O 1
ATOM 1944 N N . HIS A 1 254 ? -22.005 10.369 18.065 1.00 93.50 254 HIS A N 1
ATOM 1945 C CA . HIS A 1 254 ? -21.661 9.778 16.779 1.00 93.50 254 HIS A CA 1
ATOM 1946 C C . HIS A 1 254 ? -21.040 8.378 16.886 1.00 93.50 254 HIS A C 1
ATOM 1948 O O . HIS A 1 254 ? -20.125 8.140 17.676 1.00 93.50 254 HIS A O 1
ATOM 1954 N N . VAL A 1 255 ? -21.471 7.463 16.013 1.00 94.69 255 VAL A N 1
ATOM 1955 C CA . VAL A 1 255 ? -20.825 6.157 15.787 1.00 94.69 255 VAL A CA 1
ATOM 1956 C C . VAL A 1 255 ? -19.807 6.306 14.666 1.00 94.69 255 VAL A C 1
ATOM 1958 O O . VAL A 1 255 ? -20.179 6.574 13.527 1.00 94.69 255 VAL A O 1
ATOM 1961 N N . LYS A 1 256 ? -18.525 6.106 14.980 1.00 94.06 256 LYS A N 1
ATOM 1962 C CA . LYS A 1 256 ? -17.442 6.133 13.988 1.00 94.06 256 LYS A CA 1
ATOM 1963 C C . LYS A 1 256 ? -17.325 4.812 13.241 1.00 94.06 256 LYS A C 1
ATOM 1965 O O . LYS A 1 256 ? -17.170 4.820 12.023 1.00 94.06 256 LYS A O 1
ATOM 1970 N N . SER A 1 257 ? -17.371 3.688 13.952 1.00 95.56 257 SER A N 1
ATOM 1971 C CA . SER A 1 257 ? -17.312 2.360 13.335 1.00 95.56 257 SER A CA 1
ATOM 1972 C C . SER A 1 257 ? -17.971 1.278 14.186 1.00 95.56 257 SER A C 1
ATOM 1974 O O . SER A 1 257 ? -17.906 1.313 15.415 1.00 95.56 257 SER A O 1
ATOM 1976 N N . ILE A 1 258 ? -18.560 0.291 13.514 1.00 96.56 258 ILE A N 1
ATOM 1977 C CA . ILE A 1 258 ? -18.992 -0.989 14.071 1.00 96.56 258 ILE A CA 1
ATOM 1978 C C . ILE A 1 258 ? -18.101 -2.044 13.439 1.00 96.56 258 ILE A C 1
ATOM 1980 O O . ILE A 1 258 ? -18.080 -2.198 12.220 1.00 96.56 258 ILE A O 1
ATOM 1984 N N . ASN A 1 259 ? -17.346 -2.752 14.268 1.00 95.56 259 ASN A N 1
ATOM 1985 C CA . ASN A 1 259 ? -16.382 -3.741 13.812 1.00 95.56 259 ASN A CA 1
ATOM 1986 C C . ASN A 1 259 ? -16.779 -5.117 14.335 1.00 95.56 259 ASN A C 1
ATOM 1988 O O . ASN A 1 259 ? -17.124 -5.258 15.507 1.00 95.56 259 ASN A O 1
ATOM 1992 N N . VAL A 1 260 ? -16.680 -6.139 13.488 1.00 95.31 260 VAL A N 1
ATOM 1993 C CA . VAL A 1 260 ? -16.824 -7.539 13.893 1.00 95.31 260 VAL A CA 1
ATOM 1994 C C . VAL A 1 260 ? -15.465 -8.216 13.846 1.00 95.31 260 VAL A C 1
ATOM 1996 O O . VAL A 1 260 ? -14.774 -8.220 12.831 1.00 95.31 260 VAL A O 1
ATOM 1999 N N . ILE A 1 261 ? -15.091 -8.823 14.964 1.00 92.94 261 ILE A N 1
ATOM 2000 C CA . ILE A 1 261 ? -13.876 -9.609 15.111 1.00 92.94 261 ILE A CA 1
ATOM 2001 C C . ILE A 1 261 ? -14.283 -11.073 15.239 1.00 92.94 261 ILE A C 1
ATOM 2003 O O . ILE A 1 261 ? -14.927 -11.485 16.206 1.00 92.94 261 ILE A O 1
ATOM 2007 N N . ASP A 1 262 ? -13.873 -11.875 14.262 1.00 92.06 262 ASP A N 1
ATOM 2008 C CA . ASP A 1 262 ? -14.093 -13.317 14.271 1.00 92.06 262 ASP A CA 1
ATOM 2009 C C . ASP A 1 262 ? -13.090 -14.025 15.201 1.00 92.06 262 ASP A C 1
ATOM 2011 O O . ASP A 1 262 ? -11.874 -14.009 14.959 1.00 92.06 262 ASP A O 1
ATOM 2015 N N . LEU A 1 263 ? -13.587 -14.647 16.276 1.00 89.50 263 LEU A N 1
ATOM 2016 C CA . LEU A 1 263 ? -12.804 -15.420 17.243 1.00 89.50 263 LEU A CA 1
ATOM 2017 C C . LEU A 1 263 ? -13.182 -16.912 17.157 1.00 89.50 263 LEU A C 1
ATOM 2019 O O . LEU A 1 263 ? -13.861 -17.434 18.047 1.00 89.50 263 LEU A O 1
ATOM 2023 N N . PRO A 1 264 ? -12.709 -17.644 16.125 1.00 85.94 264 PRO A N 1
ATOM 2024 C CA . PRO A 1 264 ? -13.125 -19.023 15.863 1.00 85.94 264 PRO A CA 1
ATOM 2025 C C . PRO A 1 264 ? -12.755 -19.983 16.997 1.00 85.94 264 PRO A C 1
ATOM 2027 O O . PRO A 1 264 ? -13.531 -20.879 17.303 1.00 85.94 264 PRO A O 1
ATOM 2030 N N . ILE A 1 265 ? -11.620 -19.757 17.669 1.00 83.69 265 ILE A N 1
ATOM 2031 C CA . ILE A 1 265 ? -11.154 -20.584 18.797 1.00 83.69 265 ILE A CA 1
ATOM 2032 C C . ILE A 1 265 ? -12.119 -20.496 19.990 1.00 83.69 265 ILE A C 1
ATOM 2034 O O . ILE A 1 265 ? -12.376 -21.501 20.643 1.00 83.69 265 ILE A O 1
ATOM 2038 N N . LYS A 1 266 ? -12.680 -19.308 20.259 1.00 84.62 266 LYS A N 1
ATOM 2039 C CA . LYS A 1 266 ? -13.690 -19.107 21.311 1.00 84.62 266 LYS A CA 1
ATOM 2040 C C . LYS A 1 266 ? -15.111 -19.439 20.842 1.00 84.62 266 LYS A C 1
ATOM 2042 O O . LYS A 1 266 ? -16.017 -19.509 21.662 1.00 84.62 266 LYS A O 1
ATOM 2047 N N . GLY A 1 267 ? -15.323 -19.609 19.536 1.00 89.19 267 GLY A N 1
ATOM 2048 C CA . GLY A 1 267 ? -16.651 -19.822 18.965 1.00 89.19 267 GLY A CA 1
ATOM 2049 C C . GLY A 1 267 ? -17.570 -18.599 19.061 1.00 89.19 267 GLY A C 1
ATOM 2050 O O . GLY A 1 267 ? -18.788 -18.764 19.006 1.00 89.19 267 GLY A O 1
ATOM 2051 N N . VAL A 1 268 ? -17.017 -17.385 19.177 1.00 92.38 268 VAL A N 1
ATOM 2052 C CA . VAL A 1 268 ? -17.785 -16.129 19.290 1.00 92.38 268 VAL A CA 1
ATOM 2053 C C . VAL A 1 268 ? -17.372 -15.106 18.228 1.00 92.38 268 VAL A C 1
ATOM 2055 O O . VAL A 1 268 ? -16.241 -15.117 17.739 1.00 92.38 268 VAL A O 1
ATOM 2058 N N . PHE A 1 269 ? -18.289 -14.210 17.880 1.00 94.38 269 PHE A N 1
ATOM 2059 C CA . PHE A 1 269 ? -17.974 -12.938 17.242 1.00 94.38 269 PHE A CA 1
ATOM 2060 C C . PHE A 1 269 ? -17.959 -11.854 18.312 1.00 94.38 269 PHE A C 1
ATOM 2062 O O . PHE A 1 269 ? -18.920 -11.715 19.069 1.00 94.38 269 PHE A O 1
ATOM 2069 N N . ARG A 1 270 ? -16.881 -11.076 18.364 1.00 93.31 270 ARG A N 1
ATOM 2070 C CA . ARG A 1 270 ? -16.807 -9.878 19.198 1.00 93.31 270 ARG A CA 1
ATOM 2071 C C . ARG A 1 270 ? -17.176 -8.675 18.345 1.00 93.31 270 ARG A C 1
ATOM 2073 O O . ARG A 1 270 ? -16.578 -8.469 17.294 1.00 93.31 270 ARG A O 1
ATOM 2080 N N . ILE A 1 271 ? -18.154 -7.906 18.790 1.00 95.06 271 ILE A N 1
ATOM 2081 C CA . ILE A 1 271 ? -18.656 -6.721 18.101 1.00 95.06 271 ILE A CA 1
ATOM 2082 C C . ILE A 1 271 ? -18.187 -5.508 18.896 1.00 95.06 271 ILE A C 1
ATOM 2084 O O . ILE A 1 271 ? -18.412 -5.442 20.104 1.00 95.06 271 ILE A O 1
ATOM 2088 N N . GLU A 1 272 ? -17.512 -4.570 18.238 1.00 95.00 272 GLU A N 1
ATOM 2089 C CA . GLU A 1 272 ? -16.976 -3.357 18.856 1.00 95.00 272 GLU A CA 1
ATOM 2090 C C . GLU A 1 272 ? -17.589 -2.116 18.213 1.00 95.00 272 GLU A C 1
ATOM 2092 O O . GLU A 1 272 ? -17.426 -1.871 17.017 1.00 95.00 272 GLU A O 1
ATOM 2097 N N . TYR A 1 273 ? -18.265 -1.323 19.036 1.00 96.12 273 TYR A N 1
ATOM 2098 C CA . TYR A 1 273 ? -18.877 -0.054 18.679 1.00 96.12 273 TYR A CA 1
ATOM 2099 C C . TYR A 1 273 ? -17.940 1.070 19.109 1.00 96.12 273 TYR A C 1
ATOM 2101 O O . TYR A 1 273 ? -17.761 1.317 20.305 1.00 96.12 273 TYR A O 1
ATOM 2109 N N . VAL A 1 274 ? -17.321 1.740 18.140 1.00 96.06 274 VAL A N 1
ATOM 2110 C CA . VAL A 1 274 ? -16.439 2.884 18.373 1.00 96.06 274 VAL A CA 1
ATOM 2111 C C . VAL A 1 274 ? -17.257 4.158 18.250 1.00 96.06 274 VAL A C 1
ATOM 2113 O O . VAL A 1 274 ? -17.661 4.564 17.160 1.00 96.06 274 VAL A O 1
ATOM 2116 N N . LEU A 1 275 ? -17.476 4.802 19.386 1.00 96.00 275 LEU A N 1
ATOM 2117 C CA . LEU A 1 275 ? -18.217 6.042 19.520 1.00 96.00 275 LEU A CA 1
ATOM 2118 C C . LEU A 1 275 ? -17.255 7.224 19.626 1.00 96.00 275 LEU A C 1
ATOM 2120 O O . LEU A 1 275 ? -16.169 7.136 20.207 1.00 96.00 275 LEU A O 1
ATOM 2124 N N . GLY A 1 276 ? -17.675 8.348 19.067 1.00 94.25 276 GLY A N 1
ATOM 2125 C CA . GLY A 1 276 ? -17.026 9.639 19.203 1.00 94.25 276 GLY A CA 1
ATOM 2126 C C . GLY A 1 276 ? -18.057 10.733 19.439 1.00 94.25 276 GLY A C 1
ATOM 2127 O O . GLY A 1 276 ? -19.247 10.469 19.605 1.00 94.25 276 GLY A O 1
ATOM 2128 N N . SER A 1 277 ? -17.578 11.969 19.450 1.00 93.38 277 SER A N 1
ATOM 2129 C CA . SER A 1 277 ? -18.425 13.153 19.528 1.00 93.38 277 SER A CA 1
ATOM 2130 C C . SER A 1 277 ? -17.959 14.192 18.515 1.00 93.38 277 SER A C 1
ATOM 2132 O O . SER A 1 277 ? -16.763 14.266 18.224 1.00 93.38 277 SER A O 1
ATOM 2134 N N . TYR A 1 278 ? -18.868 15.008 17.988 1.00 89.38 278 TYR A N 1
ATOM 2135 C CA . TYR A 1 278 ? -18.495 16.206 17.225 1.00 89.38 278 TYR A CA 1
ATOM 2136 C C . TYR A 1 278 ? -18.287 17.443 18.108 1.00 89.38 278 TYR A C 1
ATOM 2138 O O . TYR A 1 278 ? -17.781 18.464 17.632 1.00 89.38 278 TYR A O 1
ATOM 2146 N N . SER A 1 279 ? -18.620 17.366 19.400 1.00 90.50 279 SER A N 1
ATOM 2147 C CA . SER A 1 279 ? -18.325 18.436 20.354 1.00 90.50 279 SER A CA 1
ATOM 2148 C C . SER A 1 279 ? -16.816 18.627 20.509 1.00 90.50 279 SER A C 1
ATOM 2150 O O . SER A 1 279 ? -16.075 17.658 20.675 1.00 90.50 279 SER A O 1
ATOM 2152 N N . LYS A 1 280 ? -16.347 19.883 20.523 1.00 86.62 280 LYS A N 1
ATOM 2153 C CA . LYS A 1 280 ? -14.915 20.226 20.650 1.00 86.62 280 LYS A CA 1
ATOM 2154 C C . LYS A 1 280 ? -14.243 19.568 21.859 1.00 86.62 280 LYS A C 1
ATOM 2156 O O . LYS A 1 280 ? -13.065 19.238 21.784 1.00 86.62 280 LYS A O 1
ATOM 2161 N N . GLU A 1 281 ? -14.984 19.373 22.946 1.00 86.19 281 GLU A N 1
ATOM 2162 C CA . GLU A 1 281 ? -14.473 18.810 24.201 1.00 86.19 281 GLU A CA 1
ATOM 2163 C C . GLU A 1 281 ? -14.248 17.294 24.133 1.00 86.19 281 GLU A C 1
ATOM 2165 O O . GLU A 1 281 ? -13.314 16.775 24.743 1.00 86.19 281 GLU A O 1
ATOM 2170 N N . LEU A 1 282 ? -15.087 16.582 23.374 1.00 89.81 282 LEU A N 1
ATOM 2171 C CA . LEU A 1 282 ? -15.085 15.120 23.278 1.00 89.81 282 LEU A CA 1
ATOM 2172 C C . LEU A 1 282 ? -14.560 14.608 21.925 1.00 89.81 282 LEU A C 1
ATOM 2174 O O . LEU A 1 282 ? -14.341 13.410 21.774 1.00 89.81 282 LEU A O 1
ATOM 2178 N N . ALA A 1 283 ? -14.296 15.487 20.953 1.00 89.88 283 ALA A N 1
ATOM 2179 C CA . ALA A 1 283 ? -13.898 15.120 19.589 1.00 89.88 283 ALA A CA 1
ATOM 2180 C C . ALA A 1 283 ? -12.618 14.280 19.507 1.00 89.88 283 ALA A C 1
ATOM 2182 O O . ALA A 1 283 ? -12.483 13.417 18.630 1.00 89.88 283 ALA A O 1
ATOM 2183 N N . ALA A 1 284 ? -11.681 14.519 20.426 1.00 91.56 284 ALA A N 1
ATOM 2184 C CA . ALA A 1 284 ? -10.437 13.767 20.510 1.00 91.56 284 ALA A CA 1
ATOM 2185 C C . ALA A 1 284 ? -10.612 12.386 21.165 1.00 91.56 284 ALA A C 1
ATOM 2187 O O . ALA A 1 284 ? -9.744 11.536 20.985 1.00 91.56 284 ALA A O 1
ATOM 2188 N N . ILE A 1 285 ? -11.704 12.158 21.905 1.00 93.81 285 ILE A N 1
ATOM 2189 C CA . ILE A 1 285 ? -11.917 10.980 22.750 1.00 93.81 285 ILE A CA 1
ATOM 2190 C C . ILE A 1 285 ? -12.724 9.918 21.998 1.00 93.81 285 ILE A C 1
ATOM 2192 O O . ILE A 1 285 ? -13.739 10.206 21.366 1.00 93.81 285 ILE A O 1
ATOM 2196 N N . LEU A 1 286 ? -12.279 8.667 22.095 1.00 94.88 286 LEU A N 1
ATOM 2197 C CA . LEU A 1 286 ? -12.975 7.500 21.562 1.00 94.88 286 LEU A CA 1
ATOM 2198 C C . LEU A 1 286 ? -13.462 6.607 22.700 1.00 94.88 286 LEU A C 1
ATOM 2200 O O . LEU A 1 286 ? -12.675 6.222 23.568 1.00 94.88 286 LEU A O 1
ATOM 2204 N N . LEU A 1 287 ? -14.737 6.233 22.657 1.00 94.94 287 LEU A N 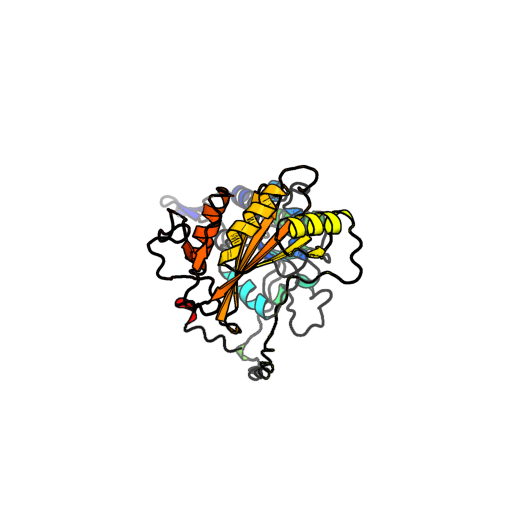1
ATOM 2205 C CA . LEU A 1 287 ? -15.326 5.233 23.541 1.00 94.94 287 LEU A CA 1
ATOM 2206 C C . LEU A 1 287 ? -15.593 3.962 22.738 1.00 94.94 287 LEU A C 1
ATOM 2208 O O . LEU A 1 287 ? -16.327 3.993 21.761 1.00 94.94 287 LEU A O 1
ATOM 2212 N N . THR A 1 288 ? -15.004 2.841 23.142 1.00 95.69 288 THR A N 1
ATOM 2213 C CA . THR A 1 288 ? -15.251 1.534 22.521 1.00 95.69 288 THR A CA 1
ATOM 2214 C C . THR A 1 288 ? -16.114 0.690 23.443 1.00 95.69 288 THR A C 1
ATOM 2216 O O . THR A 1 288 ? -15.651 0.283 24.507 1.00 95.69 288 THR A O 1
ATOM 2219 N N . ILE A 1 289 ? -17.354 0.410 23.050 1.00 94.88 289 ILE A N 1
ATOM 2220 C CA . ILE A 1 289 ? -18.230 -0.530 23.760 1.00 94.88 289 ILE A CA 1
ATOM 2221 C C . ILE A 1 289 ? -18.210 -1.846 22.998 1.00 94.88 289 ILE A C 1
ATOM 2223 O O . ILE A 1 289 ? -18.412 -1.869 21.788 1.00 94.88 289 ILE A O 1
ATOM 2227 N N . SER A 1 290 ? -17.941 -2.944 23.692 1.00 93.94 290 SER A N 1
ATOM 2228 C CA . SER A 1 290 ? -17.803 -4.261 23.075 1.00 93.94 290 SER A CA 1
ATOM 2229 C C . SER A 1 290 ? -18.770 -5.277 23.665 1.00 93.94 290 SER A C 1
ATOM 2231 O O . SER A 1 290 ? -19.098 -5.221 24.850 1.00 93.94 290 SER A O 1
ATOM 2233 N N . THR A 1 291 ? -19.221 -6.205 22.827 1.00 93.69 291 THR A N 1
ATOM 2234 C CA . THR A 1 291 ? -20.058 -7.339 23.221 1.00 93.69 291 THR A CA 1
ATOM 2235 C C . THR A 1 291 ? -19.668 -8.590 22.442 1.00 93.69 291 THR A C 1
ATOM 2237 O O . THR A 1 291 ? -19.041 -8.499 21.386 1.00 93.69 291 THR A O 1
ATOM 2240 N N . GLU A 1 292 ? -20.001 -9.766 22.963 1.00 93.69 292 GLU A N 1
ATOM 2241 C CA . GLU A 1 292 ? -19.688 -11.048 22.335 1.00 93.69 292 GLU A CA 1
ATOM 2242 C C . GLU A 1 292 ? -20.976 -11.825 22.062 1.00 93.69 292 GLU A C 1
ATOM 2244 O O . GLU A 1 292 ? -21.856 -11.918 22.916 1.00 93.69 292 GLU A O 1
ATOM 2249 N N . VAL A 1 293 ? -21.084 -12.382 20.855 1.00 94.75 293 VAL A N 1
ATOM 2250 C CA . VAL A 1 293 ? -22.223 -13.200 20.426 1.00 94.75 293 VAL A CA 1
ATOM 2251 C C . VAL A 1 293 ? -21.742 -14.556 19.903 1.00 94.75 293 VAL A C 1
ATOM 2253 O O . VAL A 1 293 ? -20.685 -14.630 19.272 1.00 94.75 293 VAL A O 1
ATOM 2256 N N . PRO A 1 294 ? -22.485 -15.652 20.124 1.00 94.81 294 PRO A N 1
ATOM 2257 C CA . PRO A 1 294 ? -22.104 -16.970 19.617 1.00 94.81 294 PRO A CA 1
ATOM 2258 C C . PRO A 1 294 ? -22.000 -17.021 18.081 1.00 94.81 294 PRO A C 1
ATOM 2260 O O . PRO A 1 294 ? -22.872 -16.509 17.381 1.00 94.81 294 PRO A O 1
ATOM 2263 N N . ARG A 1 295 ? -20.980 -17.697 17.525 1.00 92.69 295 ARG A N 1
ATOM 2264 C CA . ARG A 1 295 ? -20.805 -17.853 16.058 1.00 92.69 295 ARG A CA 1
ATOM 2265 C C . ARG A 1 295 ? -21.927 -18.650 15.392 1.00 92.69 295 ARG A C 1
ATOM 2267 O O . ARG A 1 295 ? -22.203 -18.440 14.214 1.00 92.69 295 ARG A O 1
ATOM 2274 N N . ASN A 1 296 ? -22.536 -19.588 16.117 1.00 92.12 296 ASN A N 1
ATOM 2275 C CA . ASN A 1 296 ? -23.604 -20.456 15.609 1.00 92.12 296 ASN A CA 1
ATOM 2276 C C . ASN A 1 296 ? -24.944 -19.719 15.439 1.00 92.12 296 ASN A C 1
ATOM 2278 O O . ASN A 1 296 ? -25.733 -20.095 14.577 1.00 92.12 296 ASN A O 1
ATOM 2282 N N . ASN A 1 297 ? -25.191 -18.676 16.231 1.00 93.12 297 ASN A N 1
ATOM 2283 C CA . ASN A 1 297 ? -26.379 -17.834 16.152 1.00 93.12 297 ASN A CA 1
ATOM 2284 C C . ASN A 1 297 ? -26.002 -16.374 16.471 1.00 93.12 297 ASN A C 1
ATOM 2286 O O . ASN A 1 297 ? -26.288 -15.887 17.568 1.00 93.12 297 ASN A O 1
ATOM 2290 N N . PRO A 1 298 ? -25.308 -15.689 15.545 1.00 93.94 298 PRO A N 1
ATOM 2291 C CA . PRO A 1 298 ? -24.713 -14.388 15.810 1.00 93.94 298 PRO A CA 1
ATOM 2292 C C . PRO A 1 298 ? -25.769 -13.290 15.707 1.00 93.94 298 PRO A C 1
ATOM 2294 O O . PRO A 1 298 ? -25.949 -12.698 14.649 1.00 93.94 298 PRO A O 1
ATOM 2297 N N . LYS A 1 299 ? -26.489 -13.040 16.799 1.00 95.31 299 LYS A N 1
ATOM 2298 C CA . LYS A 1 299 ? -27.561 -12.042 16.870 1.00 95.31 299 LYS A CA 1
ATOM 2299 C C . LYS A 1 299 ? -27.262 -10.984 17.919 1.00 95.31 299 LYS A C 1
ATOM 2301 O O . LYS A 1 299 ? -26.856 -11.318 19.030 1.00 95.31 299 LYS A O 1
ATOM 2306 N N . VAL A 1 300 ? -27.496 -9.727 17.569 1.00 95.50 300 VAL A N 1
ATOM 2307 C CA . VAL A 1 300 ? -27.350 -8.574 18.462 1.00 95.50 300 VAL A CA 1
ATOM 2308 C C . VAL A 1 300 ? -28.463 -7.563 18.163 1.00 95.50 300 VAL A C 1
ATOM 2310 O O . VAL A 1 300 ? -28.864 -7.457 17.008 1.00 95.50 300 VAL A O 1
ATOM 2313 N N . PRO A 1 301 ? -28.988 -6.816 19.141 1.00 95.94 301 PRO A N 1
ATOM 2314 C CA . PRO A 1 301 ? -29.897 -5.707 18.860 1.00 95.94 301 PRO A CA 1
ATOM 2315 C C . PRO A 1 301 ? -29.246 -4.614 17.995 1.00 95.94 301 PRO A C 1
ATOM 2317 O O . PRO A 1 301 ? -28.061 -4.312 18.153 1.00 95.94 301 PRO A O 1
ATOM 2320 N N . THR A 1 302 ? -30.024 -3.999 17.103 1.00 95.75 302 THR A N 1
ATOM 2321 C CA . THR A 1 302 ? -29.598 -2.812 16.343 1.00 95.75 302 THR A CA 1
ATOM 2322 C C . THR A 1 302 ? -29.471 -1.583 17.243 1.00 95.75 302 THR A C 1
ATOM 2324 O O . THR A 1 302 ? -30.210 -1.430 18.219 1.00 95.75 302 THR A O 1
ATOM 2327 N N . ILE A 1 303 ? -28.580 -0.663 16.874 1.00 95.44 303 ILE A N 1
ATOM 2328 C CA . ILE A 1 303 ? -28.432 0.645 17.530 1.00 95.44 303 ILE A CA 1
ATOM 2329 C C . ILE A 1 303 ? -28.916 1.809 16.654 1.00 95.44 303 ILE A C 1
ATOM 2331 O O . ILE A 1 303 ? -28.745 2.969 17.028 1.00 95.44 303 ILE A O 1
ATOM 2335 N N . ILE A 1 304 ? -29.555 1.527 15.513 1.00 94.94 304 ILE A N 1
ATOM 2336 C CA . ILE A 1 304 ? -30.016 2.540 14.543 1.00 94.94 304 ILE A CA 1
ATOM 2337 C C . ILE A 1 304 ? -30.972 3.564 15.158 1.00 94.94 304 ILE A C 1
ATOM 2339 O O . ILE A 1 304 ? -30.947 4.733 14.778 1.00 94.94 304 ILE A O 1
ATOM 2343 N N . ASN A 1 305 ? -31.778 3.148 16.139 1.00 92.50 305 ASN A N 1
ATOM 2344 C CA . ASN A 1 305 ? -32.702 4.042 16.841 1.00 92.50 305 ASN A CA 1
ATOM 2345 C C . ASN A 1 305 ? -31.977 5.137 17.642 1.00 92.50 305 ASN A C 1
ATOM 2347 O O . ASN A 1 305 ? -32.539 6.209 17.845 1.00 92.50 305 ASN A O 1
ATOM 2351 N N . VAL A 1 306 ? -30.741 4.875 18.080 1.00 93.44 306 VAL A N 1
ATOM 2352 C CA . VAL A 1 306 ? -29.884 5.854 18.768 1.00 93.44 306 VAL A CA 1
ATOM 2353 C C . VAL A 1 306 ? -29.001 6.579 17.755 1.00 93.44 306 VAL A C 1
ATOM 2355 O O . VAL A 1 306 ? -28.900 7.803 17.777 1.00 93.44 306 VAL A O 1
ATOM 2358 N N . TYR A 1 307 ? -28.399 5.831 16.828 1.00 95.00 307 TYR A N 1
ATOM 2359 C CA . TYR A 1 307 ? -27.504 6.357 15.805 1.00 95.00 307 TYR A CA 1
ATOM 2360 C C . TYR A 1 307 ? -27.925 5.889 14.412 1.00 95.00 307 TYR A C 1
ATOM 2362 O O . TYR A 1 307 ? -27.496 4.824 13.966 1.00 95.00 307 TYR A O 1
ATOM 2370 N N . PRO A 1 308 ? -28.673 6.708 13.655 1.00 92.38 308 PRO A N 1
ATOM 2371 C CA . PRO A 1 308 ? -29.105 6.340 12.307 1.00 92.38 308 PRO A CA 1
ATOM 2372 C C . PRO A 1 308 ? -27.950 5.983 11.357 1.00 92.38 308 PRO A C 1
ATOM 2374 O O . PRO A 1 308 ? -28.106 5.150 10.468 1.00 92.38 308 PRO A O 1
ATOM 2377 N N . GLY A 1 309 ? -26.762 6.563 11.576 1.00 90.75 309 GLY A N 1
ATOM 2378 C CA . GLY A 1 309 ? -25.545 6.259 10.814 1.00 90.75 309 GLY A CA 1
ATOM 2379 C C . GLY A 1 309 ? -25.010 4.830 10.986 1.00 90.75 309 GLY A C 1
ATOM 2380 O O . GLY A 1 309 ? -24.173 4.406 10.192 1.00 90.75 309 GLY A O 1
ATOM 2381 N N . ALA A 1 310 ? -25.502 4.072 11.971 1.00 94.44 310 ALA A N 1
ATOM 2382 C CA . ALA A 1 310 ? -25.142 2.671 12.164 1.00 94.44 310 ALA A CA 1
ATOM 2383 C C . ALA A 1 310 ? -25.649 1.756 11.034 1.00 94.44 310 ALA A C 1
ATOM 2385 O O . ALA A 1 310 ? -25.053 0.704 10.821 1.00 94.44 310 ALA A O 1
ATOM 2386 N N . ASP A 1 311 ? -26.687 2.153 10.278 1.00 94.00 311 ASP A N 1
ATOM 2387 C CA . ASP A 1 311 ? -27.314 1.304 9.246 1.00 94.00 311 ASP A CA 1
ATOM 2388 C C . ASP A 1 311 ? -26.306 0.730 8.247 1.00 94.00 311 ASP A C 1
ATOM 2390 O O . ASP A 1 311 ? -26.269 -0.479 8.017 1.00 94.00 311 ASP A O 1
ATOM 2394 N N . TYR A 1 312 ? -25.446 1.594 7.700 1.00 93.56 312 TYR A N 1
ATOM 2395 C CA . TYR A 1 312 ? -24.415 1.203 6.739 1.00 93.56 312 TYR A CA 1
ATOM 2396 C C . TYR A 1 312 ? -23.523 0.091 7.305 1.00 93.56 312 TYR A C 1
ATOM 2398 O O . TYR A 1 312 ? -23.285 -0.928 6.659 1.00 93.56 312 TYR A O 1
ATOM 2406 N N . GLN A 1 313 ? -23.044 0.294 8.532 1.00 94.88 313 GLN A N 1
ATOM 2407 C CA . GLN A 1 313 ? -22.027 -0.548 9.150 1.00 94.88 313 GLN A CA 1
ATOM 2408 C C . GLN A 1 313 ? -22.629 -1.864 9.654 1.00 94.88 313 GLN A C 1
ATOM 2410 O O . GLN A 1 313 ? -22.018 -2.915 9.498 1.00 94.88 313 GLN A O 1
ATOM 2415 N N . GLU A 1 314 ? -23.854 -1.852 10.186 1.00 95.50 314 GLU A N 1
ATOM 2416 C CA . GLU A 1 314 ? -24.568 -3.078 10.566 1.00 95.50 314 GLU A CA 1
ATOM 2417 C C . GLU A 1 314 ? -24.821 -3.985 9.352 1.00 95.50 314 GLU A C 1
ATOM 2419 O O . GLU A 1 314 ? -24.581 -5.194 9.410 1.00 95.50 314 GLU A O 1
ATOM 2424 N N . ARG A 1 315 ? -25.242 -3.404 8.222 1.00 94.69 315 ARG A N 1
ATOM 2425 C CA . ARG A 1 315 ? -25.469 -4.145 6.971 1.00 94.69 315 ARG A CA 1
ATOM 2426 C C . ARG A 1 315 ? -24.173 -4.696 6.389 1.00 94.69 315 ARG A C 1
ATOM 2428 O O . ARG A 1 315 ? -24.140 -5.850 5.967 1.00 94.69 315 ARG A O 1
ATOM 2435 N N . GLU A 1 316 ? -23.104 -3.905 6.420 1.00 94.19 316 GLU A N 1
ATOM 2436 C CA . GLU A 1 316 ? -21.763 -4.343 6.030 1.00 94.19 316 GLU A CA 1
ATOM 2437 C C . GLU A 1 316 ? -21.301 -5.535 6.885 1.00 94.19 316 GLU A C 1
ATOM 2439 O O . GLU A 1 316 ? -20.901 -6.575 6.359 1.00 94.19 316 GLU A O 1
ATOM 2444 N N . MET A 1 317 ? -21.415 -5.431 8.210 1.00 95.19 317 MET A N 1
ATOM 2445 C CA . MET A 1 317 ? -21.020 -6.501 9.128 1.00 95.19 317 MET A CA 1
ATOM 2446 C C . MET A 1 317 ? -21.885 -7.758 8.961 1.00 95.19 317 MET A C 1
ATOM 2448 O O . MET A 1 317 ? -21.381 -8.881 9.082 1.00 95.19 317 MET A O 1
ATOM 2452 N N . HIS A 1 318 ? -23.166 -7.602 8.620 1.00 94.31 318 HIS A N 1
ATOM 2453 C CA . HIS A 1 318 ? -24.021 -8.726 8.260 1.00 94.31 318 HIS A CA 1
ATOM 2454 C C . HIS A 1 318 ? -23.551 -9.430 6.990 1.00 94.31 318 HIS A C 1
ATOM 2456 O O . HIS A 1 318 ? -23.423 -10.650 6.966 1.00 94.31 318 HIS A O 1
ATOM 2462 N N . GLU A 1 319 ? -23.269 -8.688 5.931 1.00 92.25 319 GLU A N 1
ATOM 2463 C CA . GLU A 1 319 ? -22.913 -9.276 4.645 1.00 92.25 319 GLU A CA 1
ATOM 2464 C C . GLU A 1 319 ? -21.507 -9.898 4.645 1.00 92.25 319 GLU A C 1
ATOM 2466 O O . GLU A 1 319 ? -21.280 -10.944 4.028 1.00 92.25 319 GLU A O 1
ATOM 2471 N N . LEU A 1 320 ? -20.571 -9.306 5.394 1.00 92.62 320 LEU A N 1
ATOM 2472 C CA . LEU A 1 320 ? -19.179 -9.750 5.451 1.00 92.62 320 LEU A CA 1
ATOM 2473 C C . LEU A 1 320 ? -18.914 -10.838 6.502 1.00 92.62 320 LEU A C 1
ATOM 2475 O O . LEU A 1 320 ? -18.087 -11.718 6.252 1.00 92.62 320 LEU A O 1
ATOM 2479 N N . PHE A 1 321 ? -19.613 -10.819 7.644 1.00 93.69 321 PHE A N 1
ATOM 2480 C CA . PHE A 1 321 ? -19.412 -11.774 8.747 1.00 93.69 321 PHE A CA 1
ATOM 2481 C C . PHE A 1 321 ? -20.656 -12.592 9.105 1.00 93.69 321 PHE A C 1
ATOM 2483 O O . PHE A 1 321 ? -20.542 -13.618 9.777 1.00 93.69 321 PHE A O 1
ATOM 2490 N N . GLY A 1 322 ? -21.848 -12.201 8.664 1.00 92.75 322 GLY A N 1
ATOM 2491 C CA . GLY A 1 322 ? -23.094 -12.918 8.947 1.00 92.75 322 GLY A CA 1
ATOM 2492 C C . GLY A 1 322 ? -23.698 -12.631 10.312 1.00 92.75 322 GLY A C 1
ATOM 2493 O O . GLY A 1 322 ? -24.546 -13.401 10.750 1.00 92.75 322 GLY A O 1
ATOM 2494 N N . VAL A 1 323 ? -23.281 -11.555 10.981 1.00 95.25 323 VAL A N 1
ATOM 2495 C CA . VAL A 1 323 ? -23.902 -11.095 12.232 1.00 95.25 323 VAL A CA 1
ATOM 2496 C C . VAL A 1 323 ? -25.259 -10.465 11.918 1.00 95.25 323 VAL A C 1
ATOM 2498 O O . VAL A 1 323 ? -25.380 -9.677 10.987 1.00 95.25 323 VAL A O 1
ATOM 2501 N N . TRP A 1 324 ? -26.305 -10.841 12.644 1.00 95.94 324 TRP A N 1
ATOM 2502 C CA . TRP A 1 324 ? -27.663 -10.350 12.444 1.00 95.94 324 TRP A CA 1
ATOM 2503 C C . TRP A 1 324 ? -28.015 -9.271 13.471 1.00 95.94 324 TRP A C 1
ATOM 2505 O O . TRP A 1 324 ? -28.014 -9.542 14.672 1.00 95.94 324 TRP A O 1
ATOM 2515 N N . PHE A 1 325 ? -28.350 -8.070 12.994 1.00 95.81 325 PHE A N 1
ATOM 2516 C CA . PHE A 1 325 ? -28.754 -6.937 13.827 1.00 95.81 325 PHE A CA 1
ATOM 2517 C C . PHE A 1 325 ? -30.287 -6.873 13.939 1.00 95.81 325 PHE A C 1
ATOM 2519 O O . PHE A 1 325 ? -30.988 -6.493 13.001 1.00 95.81 325 PHE A O 1
ATOM 2526 N N . GLU A 1 326 ? -30.838 -7.302 15.074 1.00 95.00 326 GLU A N 1
ATOM 2527 C CA . GLU A 1 326 ? -32.281 -7.384 15.309 1.00 95.00 326 GLU A CA 1
ATOM 2528 C C . GLU A 1 326 ? -32.902 -5.989 15.431 1.00 95.00 326 GLU A C 1
ATOM 2530 O O . GLU A 1 326 ? -32.505 -5.199 16.282 1.00 95.00 326 GLU A O 1
ATOM 2535 N N . GLY A 1 327 ? -33.890 -5.697 14.580 1.00 92.50 327 GLY A N 1
ATOM 2536 C CA . GLY A 1 327 ? -34.590 -4.408 14.531 1.00 92.50 327 GLY A CA 1
ATOM 2537 C C . GLY A 1 327 ? -34.175 -3.501 13.370 1.00 92.50 327 GLY A C 1
ATOM 2538 O O . GLY A 1 327 ? -34.877 -2.530 13.097 1.00 92.50 327 GLY A O 1
ATOM 2539 N N . ASN A 1 328 ? -33.097 -3.819 12.645 1.00 93.75 328 ASN A N 1
ATOM 2540 C CA . ASN A 1 328 ? -32.732 -3.076 11.440 1.00 93.75 328 ASN A CA 1
ATOM 2541 C C . ASN A 1 328 ? -33.649 -3.493 10.257 1.00 93.75 328 ASN A C 1
ATOM 2543 O O . ASN A 1 328 ? -33.666 -4.671 9.882 1.00 93.75 328 ASN A O 1
ATOM 2547 N N . PRO A 1 329 ? -34.406 -2.557 9.642 1.00 91.50 329 PRO A N 1
ATOM 2548 C CA . PRO A 1 329 ? -35.392 -2.864 8.598 1.00 91.50 329 PRO A CA 1
ATOM 2549 C C . PRO A 1 329 ? -34.786 -3.319 7.259 1.00 91.50 329 PRO A C 1
ATOM 2551 O O . PRO A 1 329 ? -35.498 -3.878 6.422 1.00 91.50 329 PRO A O 1
ATOM 2554 N N . TRP A 1 330 ? -33.491 -3.089 7.034 1.00 89.12 330 TRP A N 1
ATOM 2555 C CA . TRP A 1 330 ? -32.794 -3.403 5.781 1.00 89.12 330 TRP A CA 1
ATOM 2556 C C . TRP A 1 330 ? -31.996 -4.710 5.832 1.00 89.12 330 TRP A C 1
ATOM 2558 O O . TRP A 1 330 ? -31.350 -5.077 4.846 1.00 89.12 330 TRP A O 1
ATOM 2568 N N . MET A 1 331 ? -32.054 -5.429 6.954 1.00 90.75 331 MET A N 1
ATOM 2569 C C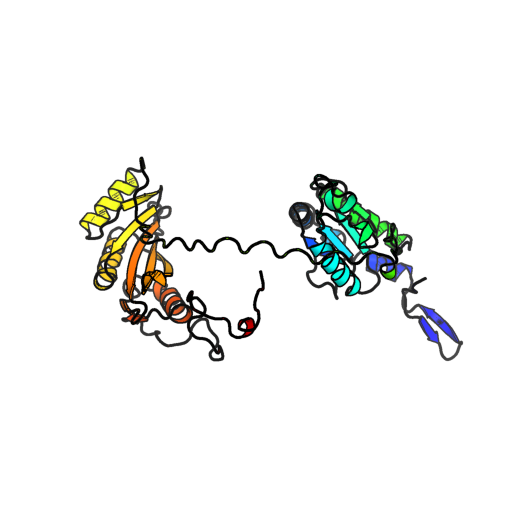A . MET A 1 331 ? -31.353 -6.698 7.137 1.00 90.75 331 MET A CA 1
ATOM 2570 C C . MET A 1 331 ? -31.799 -7.774 6.144 1.00 90.75 331 MET A C 1
ATOM 2572 O O . MET A 1 331 ? -32.967 -7.870 5.767 1.00 90.75 331 MET A O 1
ATOM 2576 N N . GLY A 1 332 ? -30.846 -8.609 5.723 1.00 80.38 332 GLY A N 1
ATOM 2577 C CA . GLY A 1 332 ? -31.075 -9.704 4.776 1.00 80.38 332 GLY A CA 1
ATOM 2578 C C . GLY A 1 332 ? -31.079 -9.299 3.297 1.00 80.38 332 GLY A C 1
ATOM 2579 O O . GLY A 1 332 ? -31.255 -10.164 2.441 1.00 80.38 332 GLY A O 1
ATOM 2580 N N . ARG A 1 333 ? -30.865 -8.017 2.975 1.00 84.38 333 ARG A N 1
ATOM 2581 C CA . ARG A 1 333 ? -30.614 -7.553 1.602 1.00 84.38 333 ARG A CA 1
ATOM 2582 C C . ARG A 1 333 ? -29.113 -7.398 1.372 1.00 84.38 333 ARG A C 1
ATOM 2584 O O . ARG A 1 333 ? -28.414 -6.917 2.261 1.00 84.38 333 ARG A O 1
ATOM 2591 N N . ASN A 1 334 ? -28.644 -7.744 0.175 1.00 80.62 334 ASN A N 1
ATOM 2592 C CA . ASN A 1 334 ? -27.266 -7.458 -0.225 1.00 80.62 334 ASN A CA 1
ATOM 2593 C C . ASN A 1 334 ? -27.022 -5.946 -0.207 1.00 80.62 334 ASN A C 1
ATOM 2595 O O . ASN A 1 334 ? -27.924 -5.161 -0.532 1.00 80.62 334 ASN A O 1
ATOM 2599 N N . PHE A 1 335 ? -25.821 -5.543 0.195 1.00 85.88 335 PHE A N 1
ATOM 2600 C CA . PHE A 1 335 ? -25.472 -4.140 0.356 1.00 85.88 335 PHE A CA 1
ATOM 2601 C C . PHE A 1 335 ? -24.241 -3.755 -0.464 1.00 85.88 335 PHE A C 1
ATOM 2603 O O . PHE A 1 335 ? -24.350 -2.958 -1.391 1.00 85.88 335 PHE A O 1
ATOM 2610 N N . MET A 1 336 ? -23.096 -4.343 -0.143 1.00 86.44 336 MET A N 1
ATOM 2611 C CA . MET A 1 336 ? -21.810 -4.166 -0.805 1.00 86.44 336 MET A CA 1
ATOM 2612 C C . MET A 1 336 ? -21.514 -5.266 -1.827 1.00 86.44 336 MET A C 1
ATOM 2614 O O . MET A 1 336 ? -20.875 -4.990 -2.843 1.00 86.44 336 MET A O 1
ATOM 2618 N N . LEU A 1 337 ? -21.926 -6.515 -1.578 1.00 85.00 337 LEU A N 1
ATOM 2619 C CA . LEU A 1 337 ? -21.632 -7.617 -2.491 1.00 85.00 337 LEU A CA 1
ATOM 2620 C C . LEU A 1 337 ? -22.647 -7.633 -3.638 1.00 85.00 337 LEU A C 1
ATOM 2622 O O . LEU A 1 337 ? -23.857 -7.504 -3.444 1.00 85.00 337 LEU A O 1
ATOM 2626 N N . SER A 1 338 ? -22.146 -7.837 -4.860 1.00 82.56 338 SER A N 1
ATOM 2627 C CA . SER A 1 338 ? -23.006 -8.040 -6.030 1.00 82.56 338 SER A CA 1
ATOM 2628 C C . SER A 1 338 ? -23.966 -9.214 -5.776 1.00 82.56 338 SER A C 1
ATOM 2630 O O . SER A 1 338 ? -23.534 -10.206 -5.180 1.00 82.56 338 SER A O 1
ATOM 2632 N N . PRO A 1 339 ? -25.227 -9.166 -6.244 1.00 79.62 339 PRO A N 1
ATOM 2633 C CA . PRO A 1 339 ? -26.136 -10.316 -6.231 1.00 79.62 339 PRO A CA 1
ATOM 2634 C C . PRO A 1 339 ? -25.524 -11.601 -6.802 1.00 79.62 339 PRO A C 1
ATOM 2636 O O . PRO A 1 339 ? -25.825 -12.688 -6.317 1.00 79.62 339 PRO A O 1
ATOM 2639 N N . ASP A 1 340 ? -24.614 -11.461 -7.767 1.00 79.44 340 ASP A N 1
ATOM 2640 C CA . ASP A 1 340 ? -23.921 -12.574 -8.421 1.00 79.44 340 ASP A CA 1
ATOM 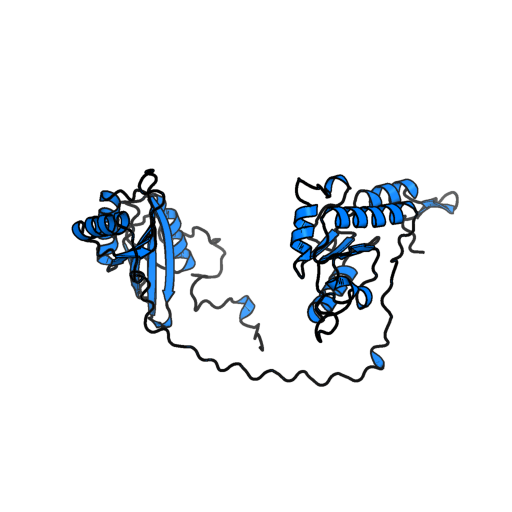2641 C C . ASP A 1 340 ? -22.705 -13.083 -7.630 1.00 79.44 340 ASP A C 1
ATOM 2643 O O . ASP A 1 340 ? -21.993 -13.975 -8.091 1.00 79.44 340 ASP A O 1
ATOM 2647 N N . THR A 1 341 ? -22.423 -12.514 -6.452 1.00 75.38 341 THR A N 1
ATOM 2648 C CA . THR A 1 341 ? -21.296 -12.938 -5.617 1.00 75.38 341 THR A CA 1
ATOM 2649 C C . THR A 1 341 ? -21.569 -14.361 -5.126 1.00 75.38 341 THR A C 1
ATOM 2651 O O . THR A 1 341 ? -22.483 -14.568 -4.327 1.00 75.38 341 THR A O 1
ATOM 2654 N N . PRO A 1 342 ? -20.773 -15.365 -5.540 1.00 69.69 342 PRO A N 1
ATOM 2655 C CA . PRO A 1 342 ? -21.073 -16.774 -5.275 1.00 69.69 342 PRO A CA 1
ATOM 2656 C C . PRO A 1 342 ? -20.797 -17.186 -3.819 1.00 69.69 342 PRO A C 1
ATOM 2658 O O . PRO A 1 342 ? -20.830 -18.367 -3.479 1.00 69.69 342 PRO A O 1
ATOM 2661 N N . VAL A 1 343 ? -20.467 -16.221 -2.961 1.00 74.50 343 VAL A N 1
ATOM 2662 C CA . VAL A 1 343 ? -19.860 -16.413 -1.649 1.00 74.50 343 VAL A CA 1
ATOM 2663 C C . VAL A 1 343 ? -20.656 -15.648 -0.607 1.00 74.50 343 VAL A C 1
ATOM 2665 O O . VAL A 1 343 ? -21.013 -14.491 -0.811 1.00 74.50 343 VAL A O 1
ATOM 2668 N N . LYS A 1 344 ? -20.853 -16.281 0.551 1.00 80.69 344 LYS A N 1
ATOM 2669 C CA . LYS A 1 344 ? -21.394 -15.637 1.747 1.00 80.69 344 LYS A CA 1
ATOM 2670 C C . LYS A 1 344 ? -20.293 -15.465 2.788 1.00 80.69 344 LYS A C 1
ATOM 2672 O O . LYS A 1 344 ? -19.538 -16.400 3.037 1.00 80.69 344 LYS A O 1
ATOM 2677 N N . TYR A 1 345 ? -20.252 -14.290 3.409 1.00 89.38 345 TYR A N 1
ATOM 2678 C CA . TYR A 1 345 ? -19.382 -13.955 4.541 1.00 89.38 345 TYR A CA 1
ATOM 2679 C C . TYR A 1 345 ? -17.868 -14.088 4.269 1.00 89.38 345 TYR A C 1
ATOM 2681 O O . TYR A 1 345 ? -17.169 -14.813 4.983 1.00 89.38 345 TYR A O 1
ATOM 2689 N N . PRO A 1 346 ? -17.333 -13.384 3.252 1.00 88.69 346 PRO A N 1
ATOM 2690 C CA . PRO A 1 346 ? -15.941 -13.526 2.815 1.00 88.69 346 PRO A CA 1
ATOM 2691 C C . PRO A 1 346 ? -14.889 -13.131 3.865 1.00 88.69 346 PRO A C 1
ATOM 2693 O O . PRO A 1 346 ? -13.716 -13.441 3.675 1.00 88.69 346 PRO A O 1
ATOM 2696 N N . LEU A 1 347 ? -15.267 -12.437 4.948 1.00 90.12 347 LEU A N 1
ATOM 2697 C CA . LEU A 1 347 ? -14.327 -12.002 5.989 1.00 90.12 347 LEU A CA 1
ATOM 2698 C C . LEU A 1 347 ? -14.256 -12.930 7.208 1.00 90.12 347 LEU A C 1
ATOM 2700 O O . LEU A 1 347 ? -13.495 -12.656 8.139 1.00 90.12 347 LEU A O 1
ATOM 2704 N N . ARG A 1 348 ? -15.000 -14.042 7.227 1.00 90.38 348 ARG A N 1
ATOM 2705 C CA . ARG A 1 348 ? -14.818 -15.043 8.286 1.00 90.38 348 ARG A CA 1
ATOM 2706 C C . ARG A 1 348 ? -13.452 -15.717 8.165 1.00 90.38 348 ARG A C 1
ATOM 2708 O O . ARG A 1 348 ? -12.959 -15.972 7.072 1.00 90.38 348 ARG A O 1
ATOM 2715 N N . LYS A 1 349 ? -12.832 -16.048 9.297 1.00 86.94 349 LYS A N 1
ATOM 2716 C CA . LYS A 1 349 ? -11.487 -16.655 9.333 1.00 86.94 349 LYS A CA 1
ATOM 2717 C C . LYS A 1 349 ? -11.445 -18.093 8.816 1.00 86.94 349 LYS A C 1
ATOM 2719 O O . LYS A 1 349 ? -10.367 -18.582 8.499 1.00 86.94 349 LYS A O 1
ATOM 2724 N N . ASP A 1 350 ? -12.590 -18.764 8.775 1.00 83.88 350 ASP A N 1
ATOM 2725 C CA . ASP A 1 350 ? -12.789 -20.090 8.187 1.00 83.88 350 ASP A CA 1
ATOM 2726 C C . ASP A 1 350 ? -13.252 -20.030 6.723 1.00 83.88 350 ASP A C 1
ATOM 2728 O O . ASP A 1 350 ? -13.518 -21.071 6.128 1.00 83.88 350 ASP A O 1
ATOM 2732 N N . TYR A 1 351 ? -13.338 -18.837 6.123 1.00 82.75 351 TYR A N 1
ATOM 2733 C CA . TYR A 1 351 ? -13.670 -18.710 4.712 1.00 82.75 351 TYR A CA 1
ATOM 2734 C C . TYR A 1 351 ? -12.521 -19.215 3.826 1.00 82.75 351 TYR A C 1
ATOM 2736 O O . TYR A 1 351 ? -11.400 -18.703 3.859 1.00 82.75 351 TYR A O 1
ATOM 2744 N N . GLU A 1 352 ? -12.825 -20.206 2.992 1.00 75.00 352 GLU A N 1
ATOM 2745 C CA . GLU A 1 352 ? -11.910 -20.734 1.986 1.00 75.00 352 GLU A CA 1
ATOM 2746 C C . GLU A 1 352 ? -12.200 -20.085 0.633 1.00 75.00 352 GLU A C 1
ATOM 2748 O O . GLU A 1 352 ? -13.303 -20.191 0.100 1.00 75.00 352 GLU A O 1
ATOM 2753 N N . VAL A 1 353 ? -11.199 -19.421 0.050 1.00 72.56 353 VAL A N 1
ATOM 2754 C CA . VAL A 1 353 ? -11.331 -18.809 -1.277 1.00 72.56 353 VAL A CA 1
ATOM 2755 C C . VAL A 1 353 ? -11.393 -19.927 -2.331 1.00 72.56 353 VAL A C 1
ATOM 2757 O O . VAL A 1 353 ? -10.384 -20.612 -2.530 1.00 72.56 353 VAL A O 1
ATOM 2760 N N . PRO A 1 354 ? -12.508 -20.105 -3.069 1.00 65.44 354 PRO A N 1
ATOM 2761 C CA . PRO A 1 354 ? -12.681 -21.251 -3.968 1.00 65.44 354 PRO A CA 1
ATOM 2762 C C . PRO A 1 354 ? -11.612 -21.354 -5.066 1.00 65.44 354 PRO A C 1
ATOM 2764 O O . PRO A 1 354 ? -11.217 -22.452 -5.452 1.00 65.44 354 PRO A O 1
ATOM 2767 N N . SER A 1 355 ? -11.087 -20.220 -5.546 1.00 62.97 355 SER A N 1
ATOM 2768 C CA . SER A 1 355 ? -10.003 -20.180 -6.540 1.00 62.97 355 SER A CA 1
ATOM 2769 C C . SER A 1 355 ? -8.631 -20.577 -5.979 1.00 62.97 355 SER A C 1
ATOM 2771 O O . SER A 1 355 ? -7.744 -20.945 -6.749 1.00 62.97 355 SER A O 1
ATOM 2773 N N . LEU A 1 356 ? -8.454 -20.543 -4.654 1.00 54.66 356 LEU A N 1
ATOM 2774 C CA . LEU A 1 356 ? -7.224 -20.936 -3.961 1.00 54.66 356 LEU A CA 1
ATOM 2775 C C . LEU A 1 356 ? -7.289 -22.355 -3.381 1.00 54.66 356 LEU A C 1
ATOM 2777 O O . LEU A 1 356 ? -6.265 -22.847 -2.921 1.00 54.66 356 LEU A O 1
ATOM 2781 N N . ALA A 1 357 ? -8.422 -23.061 -3.480 1.00 48.84 357 ALA A N 1
ATOM 2782 C CA . ALA A 1 357 ? -8.577 -24.439 -2.990 1.00 48.84 357 ALA A CA 1
ATOM 2783 C C . ALA A 1 357 ? -7.616 -25.462 -3.649 1.00 48.84 357 ALA A C 1
ATOM 2785 O O . ALA A 1 357 ? -7.486 -26.590 -3.184 1.00 48.84 357 ALA A O 1
ATOM 2786 N N . ARG A 1 358 ? -6.918 -25.078 -4.730 1.00 36.00 358 ARG A N 1
ATOM 2787 C CA . ARG A 1 358 ? -5.839 -25.859 -5.373 1.00 36.00 358 ARG A CA 1
ATOM 2788 C C . ARG A 1 358 ? -4.460 -25.207 -5.293 1.00 36.00 358 ARG A C 1
ATOM 2790 O O . ARG A 1 358 ? -3.490 -25.776 -5.786 1.00 36.00 358 ARG A O 1
ATOM 2797 N N . VAL A 1 359 ? -4.354 -24.027 -4.688 1.00 36.16 359 VAL A N 1
ATOM 2798 C CA . VAL A 1 359 ? -3.064 -23.400 -4.412 1.00 36.16 359 VAL A CA 1
ATOM 2799 C C . VAL A 1 359 ? -2.599 -23.937 -3.069 1.00 36.16 359 VAL A C 1
ATOM 2801 O O . VAL A 1 359 ? -2.725 -23.296 -2.028 1.00 36.16 359 VAL A O 1
ATOM 2804 N N . ILE A 1 360 ? -2.064 -25.157 -3.102 1.00 34.72 360 ILE A N 1
ATOM 2805 C CA . ILE A 1 360 ? -1.166 -25.611 -2.050 1.00 34.72 360 ILE A CA 1
ATOM 2806 C C . ILE A 1 360 ? 0.013 -24.642 -2.121 1.00 34.72 360 ILE A C 1
ATOM 2808 O O . ILE A 1 360 ? 0.842 -24.717 -3.026 1.00 34.72 360 ILE A O 1
ATOM 2812 N N . VAL A 1 361 ? 0.058 -23.671 -1.209 1.00 39.03 361 VAL A N 1
ATOM 2813 C CA . VAL A 1 361 ? 1.307 -22.969 -0.926 1.00 39.03 361 VAL A CA 1
ATOM 2814 C C . VAL A 1 361 ? 2.162 -23.994 -0.196 1.00 39.03 361 VAL A C 1
ATOM 2816 O O . VAL A 1 361 ? 2.165 -24.053 1.033 1.00 39.03 361 VAL A O 1
ATOM 2819 N N . GLU A 1 362 ? 2.817 -24.865 -0.965 1.00 30.41 362 GLU A N 1
ATOM 2820 C CA . GLU A 1 362 ? 3.975 -25.596 -0.475 1.00 30.41 362 GLU A CA 1
ATOM 2821 C C . GLU A 1 362 ? 4.961 -24.523 -0.009 1.00 30.41 362 GLU A C 1
ATOM 2823 O O . GLU A 1 362 ? 5.466 -23.728 -0.807 1.00 30.41 362 GLU A O 1
ATOM 2828 N N . ARG A 1 363 ? 5.085 -24.404 1.314 1.00 36.38 363 ARG A N 1
ATOM 2829 C CA . ARG A 1 363 ? 6.037 -23.508 1.965 1.00 36.38 363 ARG A CA 1
ATOM 2830 C C . ARG A 1 363 ? 7.454 -24.017 1.797 1.00 36.38 363 ARG A C 1
ATOM 2832 O O . ARG A 1 363 ? 7.648 -25.242 1.960 1.00 36.38 363 ARG A O 1
#

Secondary structure (DSSP, 8-state):
----SPEEE-TTT--EEESS-HHHHHHHHHT-B-EEEEE-STHHHHHHHHHSTTT-SGGGTB---S-TTT-SEEEEES-EEHHHHHHHHHHHHTSPSS-EEEEESHHHHH-GGGTT-TTEE-GGGTS--SEEE-SSSPPHHHHHHHHHHHHHHHHHT--S-SS------GGGSPPPPPPPPPPPPP-------------PPTT---HHHHHHHHHHHHTT--EEEEETTEEEEE--GGGHHHHHHHHHHHT--EEEEEEEEEETTTTEEEEEEEEE-SSTTTTT-EEEEEEEEETTS-EEE--TTT-TTHHHHHHHHHHHH--EEET-TTTTS-SSS-TT---S-TTSTT---GGGTT-----

Foldseek 3Di:
DPPPFDWDQDPVPRDTDGPDDLLVVLVVCLLQAEEAEPPDDDQVVQVVVLCDPVNNLNVRSYHYDNQLQPGQEYENRAWQWPVNLVVVLVSPVNHDPPHAYEYFEPCQACNHVCNVPPGTDHVLQRAQHAFYQYDPHGHSVSVSVRSVSVSVCSNVVVSGRPGHHDDDDPVPDDDDDDPDDPPDDPPPPPPPVDPPVQDADPPADDPVQVVLCVQLVVLVWNWDARHVQEIETEDEQVCVLSSLVSVVVSAQQDFPAWDWDADVSVQKIKIWTWTFHPDPVTRSHIYIYIYIAGLVQQEHADNCVRPVVCLLRQLVCCQQRVHHHPPRPCPPDHDPDDPPRPDGNCNHPPDDDPVCPPVPPPD

Sequence (363 aa):
MTELTPKIKISLTGQEIPLLPEKLSRWGIKYSIWPTHLVTACCGVEFAQTSAPGYDAERWGFLPFLGPRQTNAIVIEGTLSLKMAKIARVVYDQMPSPKFVIAMGSCAMEGGVFWNSYHVAKAENVLPIDAYVMGCPPTPEAVIRAIRMVQDKIEKGEMKPSMTPNKVDLSSLPKSPKPQNPPSPPHRREEVKDINTCKSMPNLQWPQGIELAGKLKDAGVNALPQAMNRICASTDSNNIVNAIEAAFKVGFDHVKSINVIDLPIKGVFRIEYVLGSYSKELAAILLTISTEVPRNNPKVPTIINVYPGADYQEREMHELFGVWFEGNPWMGRNFMLSPDTPVKYPLRKDYEVPSLARVIVER